Protein AF-A0A7V1RBY7-F1 (afdb_monomer_lite)

Secondary structure (DSSP, 8-state):
--HHHHHHTS-HHHHHHHHHHH-S-GGGS----SHHHHHHHHHHHHH-HHHHHHHHHT--HHHHHHHHHHHHTTSEEEHHHHHTT--HHHHHHHHHHHHHHHHTTS-EE--SSS-EEE--HHHHHHS---HHHH--HHHHHHHS-HHHHHHHHHHTT----STT--HHHHHHHHHHHHTSHHHHHHHHHTS-HHHHHHHHHHHHTTSEEEHHHHHHTS-HHHHHHHHSS----HHHHS---SHHHHHHHTTS-EEEE-TTTS-EEEE--HHHHHHHHTS-HHHHHS-S-SGGG-

pLDDT: mean 84.39, std 11.22, range [35.66, 95.38]

Sequence (294 aa):
MALSELLFSLPTERLREIVERRAHSVRGVPRIASKRDLVHFLSDLLNHFTSIERAWAATTLAEARVLTRVAAKGGRVRLADLEEGLEASTRCRLRSALDGLERLGLAVLTREPDPHVVLPKSVQQAVPLPPSLRITIPSLSSRLDATTIERIWESLGLRQEGTGRTRLERCREIAGVLTCPDRVAGVLESLPERAVQLLESIIRAGGARSLHEIALEMDGRQRTQVLSCGWSPGWVHGKPRNPLEELLVRGLIVLERSTAWGDQSAVVPGDVLAALRGGPAADDLVPLEPAWTL

Structure (mmCIF, N/CA/C/O backbone):
data_AF-A0A7V1RBY7-F1
#
_entry.id   AF-A0A7V1RBY7-F1
#
loop_
_atom_site.group_PDB
_atom_site.id
_atom_site.type_symbol
_atom_site.label_atom_id
_atom_site.label_alt_id
_atom_site.label_comp_id
_atom_site.label_asym_id
_atom_site.label_entity_id
_atom_site.label_seq_id
_atom_site.pdbx_PDB_ins_code
_atom_site.Cartn_x
_atom_site.Cartn_y
_atom_site.Cartn_z
_atom_site.occupancy
_atom_site.B_iso_or_equiv
_atom_site.auth_seq_id
_atom_site.auth_comp_id
_atom_site.auth_asym_id
_atom_site.auth_atom_id
_atom_site.pdbx_PDB_model_num
ATOM 1 N N . MET A 1 1 ? 20.450 -4.363 -3.704 1.00 65.06 1 MET A N 1
ATOM 2 C CA . MET A 1 1 ? 20.840 -4.296 -5.123 1.00 65.06 1 MET A CA 1
ATOM 3 C C . MET A 1 1 ? 20.723 -2.854 -5.549 1.00 65.06 1 MET A C 1
ATOM 5 O O . MET A 1 1 ? 19.662 -2.265 -5.350 1.00 65.06 1 MET A O 1
ATOM 9 N N . ALA A 1 2 ? 21.820 -2.266 -6.006 1.00 81.69 2 ALA A N 1
ATOM 10 C CA . ALA A 1 2 ? 21.819 -0.889 -6.480 1.00 81.69 2 ALA A CA 1
ATOM 11 C C . ALA A 1 2 ? 21.077 -0.792 -7.826 1.00 81.69 2 ALA A C 1
ATOM 13 O O . ALA A 1 2 ? 21.075 -1.743 -8.608 1.00 81.69 2 ALA A O 1
ATOM 14 N N . LEU A 1 3 ? 20.454 0.358 -8.112 1.00 84.44 3 LEU A N 1
ATOM 15 C CA . LEU A 1 3 ? 19.765 0.607 -9.390 1.00 84.44 3 LEU A CA 1
ATOM 16 C C . LEU A 1 3 ? 20.701 0.383 -10.588 1.00 84.44 3 LEU A C 1
ATOM 18 O O . LEU A 1 3 ? 20.303 -0.203 -11.589 1.00 84.44 3 LEU A O 1
ATOM 22 N N . SER A 1 4 ? 21.963 0.789 -10.454 1.00 85.00 4 SER A N 1
ATOM 23 C CA . SER A 1 4 ? 22.994 0.590 -11.468 1.00 85.00 4 SER A CA 1
ATOM 24 C C . SER A 1 4 ? 23.243 -0.890 -11.771 1.00 85.00 4 SER A C 1
ATOM 26 O O . SER A 1 4 ? 23.252 -1.261 -12.938 1.00 85.00 4 SER A O 1
ATOM 28 N N . GLU A 1 5 ? 23.389 -1.750 -10.757 1.00 85.75 5 GLU A N 1
ATOM 29 C CA . GLU A 1 5 ? 23.574 -3.206 -10.925 1.00 85.75 5 GLU A CA 1
ATOM 30 C C . GLU A 1 5 ? 22.397 -3.841 -11.673 1.00 85.75 5 GLU A C 1
ATOM 32 O O . GLU A 1 5 ? 22.577 -4.636 -12.595 1.00 85.75 5 GLU A O 1
ATOM 37 N N . LEU A 1 6 ? 21.185 -3.433 -11.301 1.00 86.25 6 LEU A N 1
ATOM 38 C CA . LEU A 1 6 ? 19.949 -3.884 -11.921 1.00 86.25 6 LEU A CA 1
ATOM 39 C C . LEU A 1 6 ? 19.878 -3.471 -13.397 1.00 86.25 6 LEU A C 1
ATOM 41 O O . LEU A 1 6 ? 19.596 -4.309 -14.248 1.00 86.25 6 LEU A O 1
ATOM 45 N N . LEU A 1 7 ? 20.217 -2.226 -13.729 1.00 88.56 7 LEU A N 1
ATOM 46 C CA . LEU A 1 7 ? 20.281 -1.773 -15.121 1.00 88.56 7 LEU A CA 1
ATOM 47 C C . LEU A 1 7 ? 21.417 -2.459 -15.897 1.00 88.56 7 LEU A C 1
ATOM 49 O O . LEU A 1 7 ? 21.246 -2.804 -17.063 1.00 88.56 7 LEU A O 1
ATOM 53 N N . PHE A 1 8 ? 22.563 -2.727 -15.265 1.00 89.94 8 PHE A N 1
ATOM 54 C CA . PHE A 1 8 ? 23.665 -3.456 -15.898 1.00 89.94 8 PHE A CA 1
ATOM 55 C C . PHE A 1 8 ? 23.301 -4.893 -16.284 1.00 89.94 8 PHE A C 1
ATOM 57 O O . PHE A 1 8 ? 23.901 -5.423 -17.225 1.00 89.94 8 PHE A O 1
ATOM 64 N N . SER A 1 9 ? 22.326 -5.504 -15.605 1.00 87.88 9 SER A N 1
ATOM 65 C CA . SER A 1 9 ? 21.816 -6.839 -15.939 1.00 87.88 9 SER A CA 1
ATOM 66 C C . SER A 1 9 ? 21.009 -6.874 -17.245 1.00 87.88 9 SER A C 1
ATOM 68 O O . SER A 1 9 ? 20.900 -7.926 -17.875 1.00 87.88 9 SER A O 1
ATOM 70 N N . LEU A 1 10 ? 20.499 -5.726 -17.705 1.00 88.88 10 LEU A N 1
ATOM 71 C CA . LEU A 1 10 ? 19.730 -5.640 -18.943 1.00 88.88 10 LEU A CA 1
ATOM 72 C C . LEU A 1 10 ? 20.640 -5.689 -20.184 1.00 88.88 10 LEU A C 1
ATOM 74 O O . LEU A 1 10 ? 21.773 -5.189 -20.148 1.00 88.88 10 LEU A O 1
ATOM 78 N N . PRO A 1 11 ? 20.165 -6.249 -21.312 1.00 90.81 11 PRO A N 1
ATOM 79 C CA . PRO A 1 11 ? 20.844 -6.130 -22.601 1.00 90.81 11 PRO A CA 1
ATOM 80 C C . PRO A 1 11 ? 21.064 -4.663 -23.001 1.00 90.81 11 PRO A C 1
ATOM 82 O O . PRO A 1 11 ? 20.262 -3.789 -22.672 1.00 90.81 11 PRO A O 1
ATOM 85 N N . THR A 1 12 ? 22.142 -4.373 -23.729 1.00 89.75 12 THR A N 1
ATOM 86 C CA . THR A 1 12 ? 22.484 -2.997 -24.139 1.00 89.75 12 THR A CA 1
ATOM 87 C C . THR A 1 12 ? 21.396 -2.382 -25.021 1.00 89.75 12 THR A C 1
ATOM 89 O O . THR A 1 12 ? 21.065 -1.208 -24.888 1.00 89.75 12 THR A O 1
ATOM 92 N N . GLU A 1 13 ? 20.812 -3.193 -25.891 1.00 89.69 13 GLU A N 1
ATOM 93 C CA . GLU A 1 13 ? 19.716 -2.876 -26.801 1.00 89.69 13 GLU A CA 1
ATOM 94 C C . GLU A 1 13 ? 18.489 -2.431 -26.007 1.00 89.69 13 GLU A C 1
ATOM 96 O O . GLU A 1 13 ? 17.904 -1.390 -26.290 1.00 89.69 13 GLU A O 1
ATOM 101 N N . ARG A 1 14 ? 18.189 -3.149 -24.922 1.00 89.50 14 ARG A N 1
ATOM 102 C CA . ARG A 1 14 ? 17.092 -2.819 -24.017 1.00 89.50 14 ARG A CA 1
ATOM 103 C C . ARG A 1 14 ? 17.306 -1.483 -23.316 1.00 89.50 14 ARG A C 1
ATOM 105 O O . ARG A 1 14 ? 16.383 -0.685 -23.212 1.00 89.50 14 ARG A O 1
ATOM 112 N N . LEU A 1 15 ? 18.529 -1.209 -22.864 1.00 90.56 15 LEU A N 1
ATOM 113 C CA . LEU A 1 15 ? 18.860 0.083 -22.262 1.00 90.56 15 LEU A CA 1
ATOM 114 C C . LEU A 1 15 ? 18.681 1.232 -23.266 1.00 90.56 15 LEU A C 1
ATOM 116 O O . LEU A 1 15 ? 18.165 2.283 -22.896 1.00 90.56 15 LEU A O 1
ATOM 120 N N . ARG A 1 16 ? 19.052 1.031 -24.536 1.00 89.06 16 ARG A N 1
ATOM 121 C CA . ARG A 1 16 ? 18.826 2.030 -25.594 1.00 89.06 16 ARG A CA 1
ATOM 122 C C . ARG A 1 16 ? 17.339 2.286 -25.832 1.00 89.06 16 ARG A C 1
ATOM 124 O O . ARG A 1 16 ? 16.949 3.448 -25.849 1.00 89.06 16 ARG A O 1
ATOM 131 N N . GLU A 1 17 ? 16.514 1.240 -25.910 1.00 89.50 17 GLU A N 1
ATOM 132 C CA . GLU A 1 17 ? 15.053 1.379 -26.039 1.00 89.50 17 GLU A CA 1
ATOM 133 C C . GLU A 1 17 ? 14.453 2.230 -24.909 1.00 89.50 17 GLU A C 1
ATOM 135 O O . GLU A 1 17 ? 13.635 3.119 -25.157 1.00 89.50 17 GLU A O 1
ATOM 140 N N . ILE A 1 18 ? 14.881 1.989 -23.662 1.00 90.56 18 ILE A N 1
ATOM 141 C CA . ILE A 1 18 ? 14.404 2.755 -22.503 1.00 90.56 18 ILE A CA 1
ATOM 142 C C . ILE A 1 18 ? 14.836 4.219 -22.623 1.00 90.56 18 ILE A C 1
ATOM 144 O O . ILE A 1 18 ? 14.022 5.115 -22.398 1.00 90.56 18 ILE A O 1
ATOM 148 N N . VAL A 1 19 ? 16.095 4.481 -22.999 1.00 88.81 19 VAL A N 1
ATOM 149 C CA . VAL A 1 19 ? 16.599 5.849 -23.206 1.00 88.81 19 VAL A CA 1
ATOM 150 C C . VAL A 1 19 ? 15.783 6.571 -24.271 1.00 88.81 19 VAL A C 1
ATOM 152 O O . VAL A 1 19 ? 15.339 7.687 -24.025 1.00 88.81 19 VAL A O 1
ATOM 155 N N . GLU A 1 20 ? 15.550 5.945 -25.422 1.00 85.44 20 GLU A N 1
ATOM 156 C CA . GLU A 1 20 ? 14.791 6.538 -26.527 1.00 85.44 20 GLU A CA 1
ATOM 157 C C . GLU A 1 20 ? 13.359 6.889 -26.119 1.00 85.44 20 GLU A C 1
ATOM 159 O O . GLU A 1 20 ? 12.876 7.973 -26.441 1.00 85.44 20 GLU A O 1
ATOM 164 N N . ARG A 1 21 ? 12.695 6.018 -25.350 1.00 84.88 21 ARG A N 1
ATOM 165 C CA . ARG A 1 21 ? 11.338 6.276 -24.846 1.00 84.88 21 ARG A CA 1
ATOM 166 C C . ARG A 1 21 ? 11.285 7.331 -23.745 1.00 84.88 21 ARG A C 1
ATOM 168 O O . ARG A 1 21 ? 10.280 8.027 -23.616 1.00 84.88 21 ARG A O 1
ATOM 175 N N . ARG A 1 22 ? 12.332 7.436 -22.924 1.00 83.31 22 ARG A N 1
ATOM 176 C CA . ARG A 1 22 ? 12.405 8.384 -21.799 1.00 83.31 22 ARG A CA 1
ATOM 177 C C . ARG A 1 22 ? 12.926 9.757 -22.205 1.00 83.31 22 ARG A C 1
ATOM 179 O O . ARG A 1 22 ? 12.630 10.747 -21.533 1.00 83.31 22 ARG A O 1
ATOM 186 N N . ALA A 1 23 ? 13.704 9.835 -23.277 1.00 78.56 23 ALA A N 1
ATOM 187 C CA . ALA A 1 23 ? 14.271 11.077 -23.758 1.00 78.56 23 ALA A CA 1
ATOM 188 C C . ALA A 1 23 ? 13.172 11.991 -24.301 1.00 78.56 23 ALA A C 1
ATOM 190 O O . ALA A 1 23 ? 12.470 11.680 -25.256 1.00 78.56 23 ALA A O 1
ATOM 191 N N . HIS A 1 24 ? 13.048 13.176 -23.707 1.00 66.25 24 HIS A N 1
ATOM 192 C CA . HIS A 1 24 ? 12.045 14.155 -24.124 1.00 66.25 24 HIS A CA 1
ATOM 193 C C . HIS A 1 24 ? 12.308 14.735 -25.525 1.00 66.25 24 HIS A C 1
ATOM 195 O O . HIS A 1 24 ? 11.403 15.275 -26.154 1.00 66.25 24 HIS A O 1
ATOM 201 N N . SER A 1 25 ? 13.552 14.653 -26.009 1.00 66.00 25 SER A N 1
ATOM 202 C CA . SER A 1 25 ? 13.927 15.045 -27.366 1.00 66.00 25 SER A CA 1
ATOM 203 C C . SER A 1 25 ? 15.175 14.292 -27.826 1.00 66.00 25 SER A C 1
ATOM 205 O O . SER A 1 25 ? 16.070 14.024 -27.024 1.00 66.00 25 SER A O 1
ATOM 207 N N . VAL A 1 26 ? 15.280 14.034 -29.134 1.00 60.16 26 VAL A N 1
ATOM 208 C CA . VAL A 1 26 ? 16.463 13.411 -29.765 1.00 60.16 26 VAL A CA 1
ATOM 209 C C . VAL A 1 26 ? 17.739 14.233 -29.518 1.00 60.16 26 VAL A C 1
ATOM 211 O O . VAL A 1 26 ? 18.825 13.677 -29.412 1.00 60.16 26 VAL A O 1
ATOM 214 N N . ARG A 1 27 ? 17.616 15.560 -29.355 1.00 58.78 27 ARG A N 1
ATOM 215 C CA . ARG A 1 27 ? 18.741 16.460 -29.033 1.00 58.78 27 ARG A CA 1
ATOM 216 C C . ARG A 1 27 ? 19.192 16.388 -27.568 1.00 58.78 27 ARG A C 1
ATOM 218 O O . ARG A 1 27 ? 20.265 16.888 -27.254 1.00 58.78 27 ARG A O 1
ATOM 225 N N . GLY A 1 28 ? 18.378 15.808 -26.686 1.00 63.34 28 GLY A N 1
ATOM 226 C CA . GLY A 1 28 ? 18.668 15.658 -25.258 1.00 63.34 28 GLY A CA 1
ATOM 227 C C . GLY A 1 28 ? 19.378 14.354 -24.894 1.00 63.34 28 GLY A C 1
ATOM 228 O O . GLY A 1 28 ? 19.733 14.178 -23.732 1.00 63.34 28 GLY A O 1
ATOM 229 N N . VAL A 1 29 ? 19.581 13.443 -25.853 1.00 69.94 29 VAL A N 1
ATOM 230 C CA . VAL A 1 29 ? 20.345 12.210 -25.629 1.00 69.94 29 VAL A CA 1
ATOM 231 C C . VAL A 1 29 ? 21.822 12.506 -25.909 1.00 69.94 29 VAL A C 1
ATOM 233 O O . VAL A 1 29 ? 22.165 12.812 -27.055 1.00 69.94 29 VAL A O 1
ATOM 236 N N . PRO A 1 30 ? 22.715 12.457 -24.902 1.00 73.06 30 PRO A N 1
ATOM 237 C CA . PRO A 1 30 ? 24.143 12.643 -25.135 1.00 73.06 30 PRO A CA 1
ATOM 238 C C . PRO A 1 30 ? 24.683 11.552 -26.072 1.00 73.06 30 PRO A C 1
ATOM 240 O O . PRO A 1 30 ? 24.061 10.511 -26.273 1.00 73.06 30 PRO A O 1
ATOM 243 N N . ARG A 1 31 ? 25.867 11.749 -26.663 1.00 78.31 31 ARG A N 1
ATOM 244 C CA . ARG A 1 31 ? 26.552 10.646 -27.357 1.00 78.31 31 ARG A CA 1
ATOM 245 C C . ARG A 1 31 ? 27.017 9.631 -26.317 1.00 78.31 31 ARG A C 1
ATOM 247 O O . ARG A 1 31 ? 28.016 9.853 -25.642 1.00 78.31 31 ARG A O 1
ATOM 254 N N . ILE A 1 32 ? 26.280 8.535 -26.188 1.00 79.81 32 ILE A N 1
ATOM 255 C CA . ILE A 1 32 ? 26.561 7.491 -25.205 1.00 79.81 32 ILE A CA 1
ATOM 256 C C . ILE A 1 32 ? 27.456 6.424 -25.849 1.00 79.81 32 ILE A C 1
ATOM 258 O O . ILE A 1 32 ? 27.014 5.676 -26.721 1.00 79.81 32 ILE A O 1
ATOM 262 N N . ALA A 1 33 ? 28.729 6.379 -25.444 1.00 80.56 33 ALA A N 1
ATOM 263 C CA . ALA A 1 33 ? 29.747 5.516 -26.052 1.00 80.56 33 ALA A CA 1
ATOM 264 C C . ALA A 1 33 ? 29.812 4.113 -25.426 1.00 80.56 33 ALA A C 1
ATOM 266 O O . ALA A 1 33 ? 30.238 3.164 -26.083 1.00 80.56 33 ALA A O 1
ATOM 267 N N . SER A 1 34 ? 29.384 3.966 -24.169 1.00 89.50 34 SER A N 1
ATOM 268 C CA . SER A 1 34 ? 29.495 2.709 -23.430 1.00 89.50 34 SER A CA 1
ATOM 269 C C . SER A 1 34 ? 28.199 2.313 -22.720 1.00 89.50 34 SER A C 1
ATOM 271 O O . SER A 1 34 ? 27.341 3.140 -22.410 1.00 89.50 34 SER A O 1
ATOM 273 N N . LYS A 1 35 ? 28.070 1.019 -22.393 1.00 90.81 35 LYS A N 1
ATOM 274 C CA . LYS A 1 35 ? 26.969 0.511 -21.558 1.00 90.81 35 LYS A CA 1
ATOM 275 C C . LYS A 1 35 ? 26.943 1.181 -20.179 1.00 90.81 35 LYS A C 1
ATOM 277 O O . LYS A 1 35 ? 25.873 1.407 -19.629 1.00 90.81 35 LYS A O 1
ATOM 282 N N . ARG A 1 36 ? 28.112 1.527 -19.628 1.00 89.81 36 ARG A N 1
ATOM 283 C CA . ARG A 1 36 ? 28.219 2.222 -18.339 1.00 89.81 36 ARG A CA 1
ATOM 284 C C . ARG A 1 36 ? 27.595 3.612 -18.400 1.00 89.81 36 ARG A C 1
ATOM 286 O O . ARG A 1 36 ? 26.839 3.968 -17.502 1.00 89.81 36 ARG A O 1
ATOM 293 N N . ASP A 1 37 ? 27.852 4.339 -19.479 1.00 88.25 37 ASP A N 1
ATOM 294 C CA . ASP A 1 37 ? 27.282 5.667 -19.697 1.00 88.25 37 ASP A CA 1
ATOM 295 C C . ASP A 1 37 ? 25.758 5.588 -19.909 1.00 88.25 37 ASP A C 1
ATOM 297 O O . ASP A 1 37 ? 25.027 6.418 -19.372 1.00 88.25 37 ASP A O 1
ATOM 301 N N . LEU A 1 38 ? 25.260 4.545 -20.604 1.00 87.81 38 LEU A N 1
ATOM 302 C CA . LEU A 1 38 ? 23.815 4.271 -20.728 1.00 87.81 38 LEU A CA 1
ATOM 303 C C . LEU A 1 38 ? 23.170 4.079 -19.353 1.00 87.81 38 LEU A C 1
ATOM 305 O O . LEU A 1 38 ? 22.131 4.669 -19.065 1.00 87.81 38 LEU A O 1
ATOM 309 N N . VAL A 1 39 ? 23.788 3.258 -18.502 1.00 90.44 39 VAL A N 1
ATOM 310 C CA . VAL A 1 39 ? 23.282 2.971 -17.155 1.00 90.44 39 VAL A CA 1
ATOM 311 C C . VAL A 1 39 ? 23.283 4.223 -16.279 1.00 90.44 39 VAL A C 1
ATOM 313 O O . VAL A 1 39 ? 22.308 4.447 -15.563 1.00 90.44 39 VAL A O 1
ATOM 316 N N . HIS A 1 40 ? 24.333 5.046 -16.336 1.00 88.81 40 HIS A N 1
ATOM 317 C CA . HIS A 1 40 ? 24.394 6.296 -15.575 1.00 88.81 40 HIS A CA 1
ATOM 318 C C . HIS A 1 40 ? 23.285 7.257 -16.009 1.00 88.81 40 HIS A C 1
ATOM 320 O O . HIS A 1 40 ? 22.499 7.707 -15.180 1.00 88.81 40 HIS A O 1
ATOM 326 N N . PHE A 1 41 ? 23.166 7.500 -17.316 1.00 88.25 41 PHE A N 1
ATOM 327 C CA . PHE A 1 41 ? 22.151 8.394 -17.865 1.00 88.25 41 PHE A CA 1
ATOM 328 C C . PHE A 1 41 ? 20.726 7.931 -17.529 1.00 88.25 41 PHE A C 1
ATOM 330 O O . PHE A 1 41 ? 19.881 8.731 -17.128 1.00 88.25 41 PHE A O 1
ATOM 337 N N . LEU A 1 42 ? 20.456 6.626 -17.633 1.00 88.56 42 LEU A N 1
ATOM 338 C CA . LEU A 1 42 ? 19.174 6.055 -17.221 1.00 88.56 42 LEU A CA 1
ATOM 339 C C . LEU A 1 42 ? 18.931 6.174 -15.721 1.00 88.56 42 LEU A C 1
ATOM 341 O O . LEU A 1 42 ? 17.809 6.461 -15.320 1.00 88.56 42 LEU A O 1
ATOM 345 N N . SER A 1 43 ? 19.955 5.971 -14.892 1.00 88.81 43 SER A N 1
ATOM 346 C CA . SER A 1 43 ? 19.824 6.129 -13.440 1.00 88.81 43 SER A CA 1
ATOM 347 C C . SER A 1 43 ? 19.386 7.551 -13.090 1.00 88.81 43 SER A C 1
ATOM 349 O O . SER A 1 43 ? 18.468 7.721 -12.290 1.00 88.81 43 SER A O 1
ATOM 351 N N . ASP A 1 44 ? 19.965 8.561 -13.743 1.00 87.62 44 ASP A N 1
ATOM 352 C CA . ASP A 1 44 ? 19.576 9.962 -13.565 1.00 87.62 44 ASP A CA 1
ATOM 353 C C . ASP A 1 44 ? 18.128 10.200 -14.022 1.00 87.62 44 ASP A C 1
ATOM 355 O O . ASP A 1 44 ? 17.305 10.715 -13.262 1.00 87.62 44 ASP A O 1
ATOM 359 N N . LEU A 1 45 ? 17.762 9.736 -15.223 1.00 85.62 45 LEU A N 1
ATOM 360 C CA . LEU A 1 45 ? 16.397 9.860 -15.749 1.00 85.62 45 LEU A CA 1
ATOM 361 C C . LEU A 1 45 ? 15.343 9.178 -14.875 1.00 85.62 45 LEU A C 1
ATOM 363 O O . LEU A 1 45 ? 14.230 9.690 -14.756 1.00 85.62 45 LEU A O 1
ATOM 367 N N . LEU A 1 46 ? 15.661 8.029 -14.285 1.00 85.94 46 LEU A N 1
ATOM 368 C CA . LEU A 1 46 ? 14.755 7.301 -13.402 1.00 85.94 46 LEU A CA 1
ATOM 369 C C . LEU A 1 46 ? 14.671 7.926 -12.008 1.00 85.94 46 LEU A C 1
ATOM 371 O O . LEU A 1 46 ? 13.729 7.626 -11.283 1.00 85.94 46 LEU A O 1
ATOM 375 N N . ASN A 1 47 ? 15.595 8.810 -11.631 1.00 86.62 47 ASN A N 1
ATOM 376 C CA . ASN A 1 47 ? 15.523 9.576 -10.386 1.00 86.62 47 ASN A CA 1
ATOM 377 C C . ASN A 1 47 ? 14.737 10.892 -10.532 1.00 86.62 47 ASN A C 1
ATOM 379 O O . ASN A 1 47 ? 14.320 11.468 -9.527 1.00 86.62 47 ASN A O 1
ATOM 383 N N . HIS A 1 48 ? 14.485 11.365 -11.757 1.00 87.75 48 HIS A N 1
ATOM 384 C CA . HIS A 1 48 ? 13.716 12.587 -11.997 1.00 87.75 48 HIS A CA 1
ATOM 385 C C . HIS A 1 48 ? 12.199 12.340 -12.001 1.00 87.75 48 HIS A C 1
ATOM 387 O O . HIS A 1 48 ? 11.670 11.631 -12.857 1.00 87.75 48 HIS A O 1
ATOM 393 N N . PHE A 1 49 ? 11.480 13.013 -11.096 1.00 84.56 49 PHE A N 1
ATOM 394 C CA . PHE A 1 49 ? 10.021 12.896 -10.961 1.00 84.56 49 PHE A CA 1
ATOM 395 C C . PHE A 1 49 ? 9.266 13.158 -12.274 1.00 84.56 49 PHE A C 1
ATOM 397 O O . PHE A 1 49 ? 8.416 12.363 -12.652 1.00 84.56 49 PHE A O 1
ATOM 404 N N . THR A 1 50 ? 9.626 14.202 -13.026 1.00 86.94 50 THR A N 1
ATOM 405 C CA . THR A 1 50 ? 8.967 14.552 -14.302 1.00 86.94 50 THR A CA 1
ATOM 406 C C . THR A 1 50 ? 9.139 13.483 -15.383 1.00 86.94 50 THR A C 1
ATOM 408 O O . THR A 1 50 ? 8.259 13.284 -16.219 1.00 86.94 50 THR A O 1
ATOM 411 N N . SER A 1 51 ? 10.266 12.768 -15.375 1.00 89.19 51 SER A N 1
ATOM 412 C CA . SER A 1 51 ? 10.489 11.616 -16.251 1.00 89.19 51 SER A CA 1
ATOM 413 C C . SER A 1 51 ? 9.588 10.452 -15.841 1.00 89.19 51 SER A C 1
ATOM 415 O O . SER A 1 51 ? 8.967 9.828 -16.704 1.00 89.19 51 SER A O 1
ATOM 417 N N . ILE A 1 52 ? 9.480 10.171 -14.536 1.00 90.19 52 ILE A N 1
ATOM 418 C CA . ILE A 1 52 ? 8.597 9.128 -13.997 1.00 90.19 52 ILE A CA 1
ATOM 419 C C . ILE A 1 52 ? 7.132 9.430 -14.307 1.00 90.19 52 ILE A C 1
ATOM 421 O O . ILE A 1 52 ? 6.448 8.555 -14.822 1.00 90.19 52 ILE A O 1
ATOM 425 N N . GLU A 1 53 ? 6.677 10.656 -14.069 1.00 88.25 53 GLU A N 1
ATOM 426 C CA . GLU A 1 53 ? 5.304 11.098 -14.320 1.00 88.25 53 GLU A CA 1
ATOM 427 C C . GLU A 1 53 ? 4.907 10.928 -15.793 1.00 88.25 53 GLU A C 1
ATOM 429 O O . GLU A 1 53 ? 3.841 10.400 -16.099 1.00 88.25 53 GLU A O 1
ATOM 434 N N . ARG A 1 54 ? 5.793 11.290 -16.728 1.00 88.38 54 ARG A N 1
ATOM 435 C CA . ARG A 1 54 ? 5.545 11.095 -18.166 1.00 88.38 54 ARG A CA 1
ATOM 436 C C . ARG A 1 54 ? 5.469 9.628 -18.555 1.00 88.38 54 ARG A C 1
ATOM 438 O O . ARG A 1 54 ? 4.595 9.247 -19.326 1.00 88.38 54 ARG A O 1
ATOM 445 N N . ALA A 1 55 ? 6.380 8.806 -18.038 1.00 90.50 55 ALA A N 1
ATOM 446 C CA . ALA A 1 55 ? 6.332 7.375 -18.299 1.00 90.50 55 ALA A CA 1
ATOM 447 C C . ALA A 1 55 ? 5.084 6.739 -17.688 1.00 90.50 55 ALA A C 1
ATOM 449 O O . ALA A 1 55 ? 4.481 5.889 -18.327 1.00 90.50 55 ALA A O 1
ATOM 450 N N . TRP A 1 56 ? 4.667 7.190 -16.502 1.00 89.50 56 TRP A N 1
ATOM 451 C CA . TRP A 1 56 ? 3.414 6.786 -15.875 1.00 89.50 56 TRP A CA 1
ATOM 452 C C . TRP A 1 56 ? 2.209 7.155 -16.747 1.00 89.50 56 TRP A C 1
ATOM 454 O O . TRP A 1 56 ? 1.366 6.305 -17.009 1.00 89.50 56 TRP A O 1
ATOM 464 N N . ALA A 1 57 ? 2.155 8.379 -17.277 1.00 88.19 57 ALA A N 1
ATOM 465 C CA . ALA A 1 57 ? 1.095 8.810 -18.190 1.00 88.19 57 ALA A CA 1
ATOM 466 C C . ALA A 1 57 ? 1.045 8.000 -19.502 1.00 88.19 57 ALA A C 1
ATOM 468 O O . ALA A 1 57 ? -0.001 7.936 -20.141 1.00 88.19 57 ALA A O 1
ATOM 469 N N . ALA A 1 58 ? 2.159 7.376 -19.897 1.00 89.69 58 ALA A N 1
ATOM 470 C CA . ALA A 1 58 ? 2.239 6.487 -21.053 1.00 89.69 58 ALA A CA 1
ATOM 471 C C . ALA A 1 58 ? 1.899 5.017 -20.736 1.00 89.69 58 ALA A C 1
ATOM 473 O O . ALA A 1 58 ? 1.889 4.202 -21.659 1.00 89.69 58 ALA A O 1
ATOM 474 N N . THR A 1 59 ? 1.647 4.664 -19.467 1.00 91.69 59 THR A N 1
ATOM 475 C CA . THR A 1 59 ? 1.276 3.292 -19.093 1.00 91.69 59 THR A CA 1
ATOM 476 C C . THR A 1 59 ? -0.162 2.962 -19.476 1.00 91.69 59 THR A C 1
ATOM 478 O O . THR A 1 59 ? -1.073 3.784 -19.367 1.00 91.69 59 THR A O 1
ATOM 481 N N . THR A 1 60 ? -0.387 1.719 -19.890 1.00 91.25 60 THR A N 1
ATOM 482 C CA . THR A 1 60 ? -1.739 1.159 -20.005 1.00 91.25 60 THR A CA 1
ATOM 483 C C . THR A 1 60 ? -2.325 0.879 -18.618 1.00 91.25 60 THR A C 1
ATOM 485 O O . THR A 1 60 ? -1.607 0.760 -17.626 1.00 91.25 60 THR A O 1
ATOM 488 N N . LEU A 1 61 ? -3.645 0.688 -18.528 1.00 87.69 61 LEU A N 1
ATOM 489 C CA . LEU A 1 61 ? -4.290 0.324 -17.261 1.00 87.69 61 LEU A CA 1
ATOM 490 C C . LEU A 1 61 ? -3.737 -0.991 -16.675 1.00 87.69 61 LEU A C 1
ATOM 492 O O . LEU A 1 61 ? -3.582 -1.108 -15.459 1.00 87.69 61 LEU A O 1
ATOM 496 N N . ALA A 1 62 ? -3.429 -1.976 -17.526 1.00 88.25 62 ALA A N 1
ATOM 497 C CA . ALA A 1 62 ? -2.852 -3.246 -17.091 1.00 88.25 62 ALA A CA 1
ATOM 498 C C . ALA A 1 62 ? -1.445 -3.052 -16.504 1.00 88.25 62 ALA A C 1
ATOM 500 O O . ALA A 1 62 ? -1.155 -3.559 -15.421 1.00 88.25 62 ALA A O 1
ATOM 501 N N . GLU A 1 63 ? -0.603 -2.264 -17.175 1.00 92.62 63 GLU A N 1
ATOM 502 C CA . GLU A 1 63 ? 0.732 -1.889 -16.700 1.00 92.62 63 GLU A CA 1
ATOM 503 C C . GLU A 1 63 ? 0.667 -1.127 -15.374 1.00 92.62 63 GLU A C 1
ATOM 505 O O . GLU A 1 63 ? 1.346 -1.505 -14.421 1.00 92.62 63 GLU A O 1
ATOM 510 N N . ALA A 1 64 ? -0.198 -0.115 -15.270 1.00 89.69 64 ALA A N 1
ATOM 511 C CA . ALA A 1 64 ? -0.381 0.655 -14.044 1.00 89.69 64 ALA A CA 1
ATOM 512 C C . ALA A 1 64 ? -0.769 -0.246 -12.859 1.00 89.69 64 ALA A C 1
ATOM 514 O O . ALA A 1 64 ? -0.192 -0.128 -11.783 1.00 89.69 64 ALA A O 1
ATOM 515 N N . ARG A 1 65 ? -1.681 -1.210 -13.053 1.00 87.19 65 ARG A N 1
ATOM 516 C CA . ARG A 1 65 ? -2.078 -2.159 -11.996 1.00 87.19 65 ARG A CA 1
ATOM 517 C C . ARG A 1 65 ? -0.948 -3.075 -11.560 1.00 87.19 65 ARG A C 1
ATOM 519 O O . ARG A 1 65 ? -0.757 -3.267 -10.361 1.00 87.19 65 ARG A O 1
ATOM 526 N N . VAL A 1 66 ? -0.200 -3.634 -12.511 1.00 91.44 66 VAL A N 1
ATOM 527 C CA . VAL A 1 66 ? 0.967 -4.469 -12.199 1.00 91.44 66 VAL A CA 1
ATOM 528 C C . VAL A 1 66 ? 1.990 -3.649 -11.417 1.00 91.44 66 VAL A C 1
ATOM 530 O O . VAL A 1 66 ? 2.471 -4.096 -10.379 1.00 91.44 66 VAL A O 1
ATOM 533 N N . LEU A 1 67 ? 2.258 -2.418 -11.851 1.00 92.12 67 LEU A N 1
ATOM 534 C CA . LEU A 1 67 ? 3.182 -1.507 -11.188 1.00 92.12 67 LEU A CA 1
ATOM 535 C C . LEU A 1 67 ? 2.731 -1.165 -9.757 1.00 92.12 67 LEU A C 1
ATOM 537 O O . LEU A 1 67 ? 3.527 -1.280 -8.825 1.00 92.12 67 LEU A O 1
ATOM 541 N N . THR A 1 68 ? 1.451 -0.837 -9.557 1.00 89.44 68 THR A N 1
ATOM 542 C CA . THR A 1 68 ? 0.850 -0.609 -8.233 1.00 89.44 68 THR A CA 1
ATOM 543 C C . THR A 1 68 ? 0.934 -1.853 -7.349 1.00 89.44 68 THR A C 1
ATOM 545 O O . TH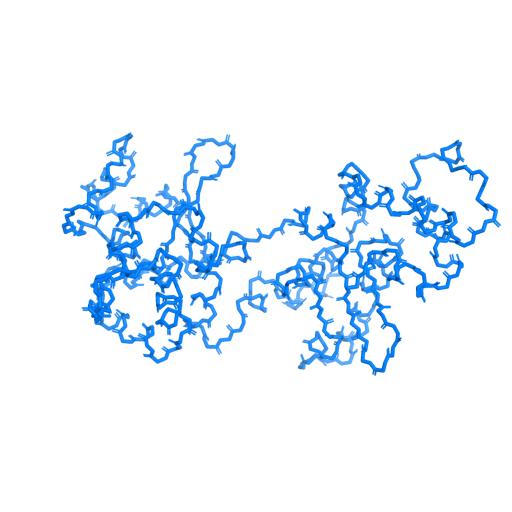R A 1 68 ? 1.313 -1.739 -6.184 1.00 89.44 68 THR A O 1
ATOM 548 N N . ARG A 1 69 ? 0.661 -3.051 -7.878 1.00 87.75 69 ARG A N 1
ATOM 549 C CA . ARG A 1 69 ? 0.740 -4.309 -7.115 1.00 87.75 69 ARG A CA 1
ATOM 550 C C . ARG A 1 69 ? 2.170 -4.629 -6.683 1.00 87.75 69 ARG A C 1
ATOM 552 O O . ARG A 1 69 ? 2.399 -4.976 -5.527 1.00 87.75 69 ARG A O 1
ATOM 559 N N . VAL A 1 70 ? 3.147 -4.472 -7.576 1.00 91.44 70 VAL A N 1
ATOM 560 C CA . VAL A 1 70 ? 4.566 -4.680 -7.244 1.00 91.44 70 VAL A CA 1
ATOM 561 C C . VAL A 1 70 ? 5.032 -3.642 -6.219 1.00 91.44 70 VAL A C 1
ATOM 563 O O . VAL A 1 70 ? 5.715 -3.998 -5.259 1.00 91.44 70 VAL A O 1
ATOM 566 N N . ALA A 1 71 ? 4.626 -2.376 -6.364 1.00 90.31 71 ALA A N 1
ATOM 567 C CA . ALA A 1 71 ? 4.934 -1.326 -5.394 1.00 90.31 71 ALA A CA 1
ATOM 568 C C . ALA A 1 71 ? 4.330 -1.628 -4.012 1.00 90.31 71 ALA A C 1
ATOM 570 O O . ALA A 1 71 ? 5.029 -1.494 -3.006 1.00 90.31 71 ALA A O 1
ATOM 571 N N . ALA A 1 72 ? 3.083 -2.106 -3.968 1.00 85.00 72 ALA A N 1
ATOM 572 C CA . ALA A 1 72 ? 2.393 -2.504 -2.743 1.00 85.00 72 ALA A CA 1
ATOM 573 C C . ALA A 1 72 ? 3.072 -3.677 -2.022 1.00 85.00 72 ALA A C 1
ATOM 575 O O . ALA A 1 72 ? 3.125 -3.699 -0.797 1.00 85.00 72 ALA A O 1
ATOM 576 N N . LYS A 1 73 ? 3.652 -4.622 -2.770 1.00 85.62 73 LYS A N 1
ATOM 577 C CA . LYS A 1 73 ? 4.457 -5.728 -2.224 1.00 85.62 73 LYS A CA 1
ATOM 578 C C . LYS A 1 73 ? 5.906 -5.320 -1.892 1.00 85.62 73 LYS A C 1
ATOM 580 O O . LYS A 1 73 ? 6.767 -6.173 -1.705 1.00 85.62 73 LYS A O 1
ATOM 585 N N . GLY A 1 74 ? 6.199 -4.020 -1.810 1.00 85.12 74 GLY A N 1
ATOM 586 C CA . GLY A 1 74 ? 7.502 -3.501 -1.383 1.00 85.12 74 GLY A CA 1
ATOM 587 C C . GLY A 1 74 ? 8.489 -3.220 -2.517 1.00 85.12 74 GLY A C 1
ATOM 588 O O . GLY A 1 74 ? 9.653 -2.934 -2.244 1.00 85.12 74 GLY A O 1
ATOM 589 N N . GLY A 1 75 ? 8.047 -3.250 -3.777 1.00 88.50 75 GLY A N 1
ATOM 590 C CA . GLY A 1 75 ? 8.858 -2.871 -4.939 1.00 88.50 75 GLY A CA 1
ATOM 591 C C . GLY A 1 75 ? 9.807 -3.963 -5.437 1.00 88.50 75 GLY A C 1
ATOM 592 O O . GLY A 1 75 ? 10.536 -3.732 -6.397 1.00 88.50 75 GLY A O 1
ATOM 593 N N . ARG A 1 76 ? 9.804 -5.151 -4.826 1.00 91.88 76 ARG A N 1
ATOM 594 C CA . ARG A 1 76 ? 10.528 -6.333 -5.302 1.00 91.88 76 ARG A CA 1
ATOM 595 C C . ARG A 1 76 ? 9.699 -7.581 -5.035 1.00 91.88 76 ARG A C 1
ATOM 597 O O . ARG A 1 76 ? 9.442 -7.895 -3.881 1.00 91.88 76 ARG A O 1
ATOM 604 N N . VAL A 1 77 ? 9.321 -8.296 -6.090 1.00 92.31 77 VAL A N 1
ATOM 605 C CA . VAL A 1 77 ? 8.447 -9.478 -6.000 1.00 92.31 77 VAL A CA 1
ATOM 606 C C . VAL A 1 77 ? 8.958 -10.563 -6.935 1.00 92.31 77 VAL A C 1
ATOM 608 O O . VAL A 1 77 ? 9.396 -10.244 -8.041 1.00 92.31 77 VAL A O 1
ATOM 611 N N . ARG A 1 78 ? 8.908 -11.834 -6.520 1.00 92.50 78 ARG A N 1
ATOM 612 C CA . ARG A 1 78 ? 9.202 -12.949 -7.430 1.00 92.50 78 ARG A CA 1
ATOM 613 C C . ARG A 1 78 ? 8.129 -13.023 -8.503 1.00 92.50 78 ARG A C 1
ATOM 615 O O . ARG A 1 78 ? 6.946 -12.859 -8.217 1.00 92.50 78 ARG A O 1
ATOM 622 N N . LEU A 1 79 ? 8.528 -13.304 -9.737 1.00 92.50 79 LEU A N 1
ATOM 623 C CA . LEU A 1 79 ? 7.578 -13.473 -10.831 1.00 92.50 79 LEU A CA 1
ATOM 624 C C . LEU A 1 79 ? 6.611 -14.629 -10.537 1.00 92.50 79 LEU A C 1
ATOM 626 O O . LEU A 1 79 ? 5.422 -14.491 -10.794 1.00 92.50 79 LEU A O 1
ATOM 630 N N . ALA A 1 80 ? 7.098 -15.711 -9.921 1.00 91.31 80 ALA A N 1
ATOM 631 C CA . ALA A 1 80 ? 6.267 -16.838 -9.504 1.00 91.31 80 ALA A CA 1
ATOM 632 C C . ALA A 1 80 ? 5.130 -16.416 -8.554 1.00 91.31 80 ALA A C 1
ATOM 634 O O . ALA A 1 80 ? 3.993 -16.814 -8.771 1.00 91.31 80 ALA A O 1
ATOM 635 N N . ASP A 1 81 ? 5.404 -15.537 -7.581 1.00 89.75 81 ASP A N 1
ATOM 636 C CA . ASP A 1 81 ? 4.394 -15.032 -6.631 1.00 89.75 81 ASP A CA 1
ATOM 637 C C . ASP A 1 81 ? 3.364 -14.099 -7.302 1.00 89.75 81 ASP A C 1
ATOM 639 O O . ASP A 1 81 ? 2.285 -13.850 -6.765 1.00 89.75 81 ASP A O 1
ATOM 643 N N . LEU A 1 82 ? 3.708 -13.509 -8.452 1.00 88.31 82 LEU A N 1
ATOM 644 C CA . LEU A 1 82 ? 2.760 -12.738 -9.262 1.00 88.31 82 LEU A CA 1
ATOM 645 C C . LEU A 1 82 ? 1.934 -13.637 -10.185 1.00 88.31 82 LEU A C 1
ATOM 647 O O . LEU A 1 82 ? 0.824 -13.259 -10.535 1.00 88.31 82 LEU A O 1
ATOM 651 N N . GLU A 1 83 ? 2.481 -14.781 -10.597 1.00 90.44 83 GLU A N 1
ATOM 652 C CA . GLU A 1 83 ? 1.850 -15.750 -11.499 1.00 90.44 83 GLU A CA 1
ATOM 653 C C . GLU A 1 83 ? 1.010 -16.808 -10.769 1.00 90.44 83 GLU A C 1
ATOM 655 O O . GLU A 1 83 ? 0.234 -17.523 -11.410 1.00 90.44 83 GLU A O 1
ATOM 660 N N . GLU A 1 84 ? 1.159 -16.913 -9.450 1.00 88.50 84 GLU A N 1
ATOM 661 C CA . GLU A 1 84 ? 0.451 -17.873 -8.611 1.00 88.50 84 GLU A CA 1
ATOM 662 C C . GLU A 1 84 ? -1.072 -17.733 -8.756 1.00 88.50 84 GLU A C 1
ATOM 664 O O . GLU A 1 84 ? -1.632 -16.640 -8.684 1.00 88.50 84 GLU A O 1
ATOM 669 N N . GLY A 1 85 ? -1.748 -18.858 -9.007 1.00 81.94 85 GLY A N 1
ATOM 670 C CA . GLY A 1 85 ? -3.202 -18.903 -9.188 1.00 81.94 85 GLY A CA 1
ATOM 671 C C . GLY A 1 85 ? -3.723 -18.333 -10.514 1.00 81.94 85 GLY A C 1
ATOM 672 O O . GLY A 1 85 ? -4.923 -18.409 -10.757 1.00 81.94 85 GLY A O 1
ATOM 673 N N . LEU A 1 86 ? -2.860 -17.803 -11.394 1.00 86.50 86 LEU A N 1
ATOM 674 C CA . LEU A 1 86 ? -3.280 -17.223 -12.672 1.00 86.50 86 LEU A CA 1
ATOM 675 C C . LEU A 1 86 ? -3.393 -18.274 -13.791 1.00 86.50 86 LEU A C 1
ATOM 677 O O . LEU A 1 86 ? -2.520 -19.133 -13.991 1.00 86.50 86 LEU A O 1
ATOM 681 N N . GLU A 1 87 ? -4.435 -18.150 -14.613 1.00 89.06 87 GLU A N 1
ATOM 682 C CA . GLU A 1 87 ? -4.582 -18.929 -15.845 1.00 89.06 87 GLU A CA 1
ATOM 683 C C . GLU A 1 87 ? -3.499 -18.578 -16.885 1.00 89.06 87 GLU A C 1
ATOM 685 O O . GLU A 1 87 ? -2.830 -17.545 -16.807 1.00 89.06 87 GLU A O 1
ATOM 690 N N . ALA A 1 88 ? -3.293 -19.441 -17.885 1.00 88.25 88 ALA A N 1
ATOM 691 C CA . ALA A 1 88 ? -2.224 -19.263 -18.875 1.00 88.25 88 ALA A CA 1
ATOM 692 C C . ALA A 1 88 ? -2.372 -17.972 -19.708 1.00 88.25 88 ALA A C 1
ATOM 694 O O . ALA A 1 88 ? -1.388 -17.272 -19.947 1.00 88.25 88 ALA A O 1
ATOM 695 N N . SER A 1 89 ? -3.598 -17.632 -20.113 1.00 87.25 89 SER A N 1
ATOM 696 C CA . SER A 1 89 ? -3.926 -16.399 -20.847 1.00 87.25 89 SER A CA 1
ATOM 697 C C . SER A 1 89 ? -3.581 -15.150 -20.026 1.00 87.25 89 SER A C 1
ATOM 699 O O . SER A 1 89 ? -2.937 -14.219 -20.515 1.00 87.25 89 SER A O 1
ATOM 701 N N . THR A 1 90 ? -3.950 -15.174 -18.751 1.00 85.50 90 THR A N 1
ATOM 702 C CA . THR A 1 90 ? -3.673 -14.165 -17.734 1.00 85.50 90 THR A CA 1
ATOM 703 C C . THR A 1 90 ? -2.156 -14.034 -17.505 1.00 85.50 90 THR A C 1
ATOM 705 O O . THR A 1 90 ? -1.606 -12.935 -17.611 1.00 85.50 90 THR A O 1
ATOM 708 N N . ARG A 1 91 ? -1.409 -15.135 -17.368 1.00 90.50 91 ARG A N 1
ATOM 709 C CA . ARG A 1 91 ? 0.067 -15.098 -17.300 1.00 90.50 91 ARG A CA 1
ATOM 710 C C . ARG A 1 91 ? 0.709 -14.426 -18.518 1.00 90.50 91 ARG A C 1
ATOM 712 O O . ARG A 1 91 ? 1.626 -13.621 -18.358 1.00 90.50 91 ARG A O 1
ATOM 719 N N . CYS A 1 92 ? 0.217 -14.688 -19.730 1.00 89.50 92 CYS A N 1
ATOM 720 C CA . CYS A 1 92 ? 0.704 -14.003 -20.932 1.00 89.50 92 CYS A CA 1
ATOM 721 C C . CYS A 1 92 ? 0.461 -12.486 -20.880 1.00 89.50 92 CYS A C 1
ATOM 723 O O . CYS A 1 92 ? 1.365 -11.716 -21.209 1.00 89.50 92 CYS A O 1
ATOM 725 N N . ARG A 1 93 ? -0.720 -12.043 -20.427 1.00 89.00 93 ARG A N 1
ATOM 726 C CA . ARG A 1 93 ? -1.036 -10.610 -20.270 1.00 89.00 93 ARG A CA 1
ATOM 727 C C . ARG A 1 93 ? -0.170 -9.943 -19.202 1.00 89.00 93 ARG A C 1
ATOM 729 O O . ARG A 1 93 ? 0.357 -8.864 -19.459 1.00 89.00 93 ARG A O 1
ATOM 736 N N . LEU A 1 94 ? 0.047 -10.601 -18.059 1.00 91.75 94 LEU A N 1
ATOM 737 C CA . LEU A 1 94 ? 0.965 -10.134 -17.014 1.00 91.75 94 LEU A CA 1
ATOM 738 C C . LEU A 1 94 ? 2.371 -9.911 -17.577 1.00 91.75 94 LEU A C 1
ATOM 740 O O . LEU A 1 94 ? 2.946 -8.841 -17.397 1.00 91.75 94 LEU A O 1
ATOM 744 N N . ARG A 1 95 ? 2.915 -10.902 -18.292 1.00 93.19 95 ARG A N 1
ATOM 745 C CA . ARG A 1 95 ? 4.247 -10.807 -18.905 1.00 93.19 95 ARG A CA 1
ATOM 746 C C . ARG A 1 95 ? 4.321 -9.701 -19.953 1.00 93.19 95 ARG A C 1
ATOM 748 O O . ARG A 1 95 ? 5.316 -8.987 -19.994 1.00 93.19 95 ARG A O 1
ATOM 755 N N . SER A 1 96 ? 3.269 -9.518 -20.751 1.00 93.31 96 SER A N 1
ATOM 756 C CA . SER A 1 96 ? 3.185 -8.407 -21.706 1.00 93.31 96 SER A CA 1
ATOM 757 C C . SER A 1 96 ? 3.175 -7.046 -21.005 1.00 93.31 96 SER A C 1
ATOM 759 O O . SER A 1 96 ? 3.850 -6.127 -21.459 1.00 93.31 96 SER A O 1
ATOM 761 N N . ALA A 1 97 ? 2.443 -6.909 -19.896 1.00 94.00 97 ALA A N 1
ATOM 762 C CA . ALA A 1 97 ? 2.434 -5.686 -19.098 1.00 94.00 97 ALA A CA 1
ATOM 763 C C . ALA A 1 97 ? 3.802 -5.431 -18.441 1.00 94.00 97 ALA A C 1
ATOM 765 O O . ALA A 1 97 ? 4.294 -4.308 -18.450 1.00 94.00 97 ALA A O 1
ATOM 766 N N . LEU A 1 98 ? 4.464 -6.469 -17.923 1.00 94.75 98 LEU A N 1
ATOM 767 C CA . LEU A 1 98 ? 5.824 -6.358 -17.387 1.00 94.75 98 LEU A CA 1
ATOM 768 C C . LEU A 1 98 ? 6.835 -5.936 -18.460 1.00 94.75 98 LEU A C 1
ATOM 770 O O . LEU A 1 98 ? 7.672 -5.079 -18.193 1.00 94.75 98 LEU A O 1
ATOM 774 N N . ASP A 1 99 ? 6.732 -6.480 -19.674 1.00 93.62 99 ASP A N 1
ATOM 775 C CA . ASP A 1 99 ? 7.565 -6.072 -20.808 1.00 93.62 99 ASP A CA 1
ATOM 776 C C . ASP A 1 99 ? 7.337 -4.596 -21.176 1.00 93.62 99 ASP A C 1
ATOM 778 O O . ASP A 1 99 ? 8.298 -3.858 -21.386 1.00 93.62 99 ASP A O 1
ATOM 782 N N . GLY A 1 100 ? 6.082 -4.136 -21.188 1.00 93.31 100 GLY A N 1
ATOM 783 C CA . GLY A 1 100 ? 5.739 -2.728 -21.398 1.00 93.31 100 GLY A CA 1
ATOM 784 C C . GLY A 1 100 ? 6.301 -1.802 -20.314 1.00 93.31 100 GLY A C 1
ATOM 785 O O . GLY A 1 100 ? 6.958 -0.803 -20.624 1.00 93.31 100 GLY A O 1
ATOM 786 N N . LEU A 1 101 ? 6.150 -2.180 -19.040 1.00 94.44 101 LEU A N 1
ATOM 787 C CA . LEU A 1 101 ? 6.739 -1.467 -17.902 1.00 94.44 101 LEU A CA 1
ATOM 788 C C . LEU A 1 101 ? 8.269 -1.422 -17.963 1.00 94.44 101 LEU A C 1
ATOM 790 O O . LEU A 1 101 ? 8.863 -0.401 -17.607 1.00 94.44 101 LEU A O 1
ATOM 794 N N . GLU A 1 102 ? 8.911 -2.495 -18.424 1.00 93.44 102 GLU A N 1
ATOM 795 C CA . GLU A 1 102 ? 10.362 -2.555 -18.590 1.00 93.44 102 GLU A CA 1
ATOM 796 C C . GLU A 1 102 ? 10.852 -1.701 -19.757 1.00 93.44 102 GLU A C 1
ATOM 798 O O . GLU A 1 102 ? 11.836 -0.984 -19.597 1.00 93.44 102 GLU A O 1
ATOM 803 N N . ARG A 1 103 ? 10.134 -1.665 -20.887 1.00 92.75 103 ARG A N 1
ATOM 804 C CA . ARG A 1 103 ? 10.410 -0.721 -21.992 1.00 92.75 103 ARG A CA 1
ATOM 805 C C . ARG A 1 103 ? 10.279 0.730 -21.553 1.00 92.75 103 ARG A C 1
ATOM 807 O O . ARG A 1 103 ? 10.984 1.602 -22.056 1.00 92.75 103 ARG A O 1
ATOM 814 N N . LEU A 1 104 ? 9.364 0.998 -20.627 1.00 91.81 104 LEU A N 1
ATOM 815 C CA . LEU A 1 104 ? 9.242 2.295 -19.985 1.00 91.81 104 LEU A CA 1
ATOM 816 C C . LEU A 1 104 ? 10.270 2.478 -18.868 1.00 91.81 104 LEU A C 1
ATOM 818 O O . LEU A 1 104 ? 10.321 3.560 -18.318 1.00 91.81 104 LEU A O 1
ATOM 822 N N . GLY A 1 105 ? 11.085 1.498 -18.481 1.00 91.44 105 GLY A N 1
ATOM 823 C CA . GLY A 1 105 ? 12.027 1.608 -17.358 1.00 91.44 105 GLY A CA 1
ATOM 824 C C . GLY A 1 105 ? 11.361 1.835 -15.993 1.00 91.44 105 GLY A C 1
ATOM 825 O O . GLY A 1 105 ? 12.004 2.325 -15.070 1.00 91.44 105 GLY A O 1
ATOM 826 N N . LEU A 1 106 ? 10.060 1.556 -15.863 1.00 93.19 106 LEU A N 1
ATOM 827 C CA . LEU A 1 106 ? 9.322 1.675 -14.598 1.00 93.19 106 LEU A CA 1
ATOM 828 C C . LEU A 1 106 ? 9.488 0.432 -13.718 1.00 93.19 106 LEU A C 1
ATOM 830 O O . LEU A 1 106 ? 9.462 0.538 -12.496 1.00 93.19 106 LEU A O 1
ATOM 834 N N . ALA A 1 107 ? 9.697 -0.727 -14.332 1.00 94.19 107 ALA A N 1
ATOM 835 C CA . ALA A 1 107 ? 10.016 -1.979 -13.662 1.00 94.19 107 ALA A CA 1
ATOM 836 C C . ALA A 1 107 ? 11.167 -2.669 -14.396 1.00 94.19 107 ALA A C 1
ATOM 838 O O . ALA A 1 107 ? 11.407 -2.391 -15.565 1.00 94.19 107 ALA A O 1
ATOM 839 N N . VAL A 1 108 ? 11.880 -3.567 -13.728 1.00 93.00 108 VAL A N 1
ATOM 840 C CA . VAL A 1 108 ? 12.916 -4.393 -14.351 1.00 93.00 108 VAL A CA 1
ATOM 841 C C . VAL A 1 108 ? 12.738 -5.834 -13.920 1.00 93.00 108 VAL A C 1
ATOM 843 O O . VAL A 1 108 ? 12.632 -6.111 -12.724 1.00 93.00 108 VAL A O 1
ATOM 846 N N . LEU A 1 109 ? 12.721 -6.745 -14.892 1.00 91.56 109 LEU A N 1
ATOM 847 C CA . LEU A 1 109 ? 12.695 -8.176 -14.643 1.00 91.56 109 LEU A CA 1
ATOM 848 C C . LEU A 1 109 ? 14.128 -8.718 -14.564 1.00 91.56 109 LEU A C 1
ATOM 850 O O . LEU A 1 109 ? 14.855 -8.756 -15.559 1.00 91.56 109 LEU A O 1
ATOM 854 N N . THR A 1 110 ? 14.546 -9.165 -13.380 1.00 89.44 110 THR A N 1
ATOM 855 C CA . THR A 1 110 ? 15.836 -9.844 -13.219 1.00 89.44 110 THR A CA 1
ATOM 856 C C . THR A 1 110 ? 15.777 -11.225 -13.862 1.00 89.44 110 THR A C 1
ATOM 858 O O . THR A 1 110 ? 14.772 -11.929 -13.754 1.00 89.44 110 THR A O 1
ATOM 861 N N . ARG A 1 111 ? 16.863 -11.636 -14.520 1.00 82.06 111 ARG A N 1
ATOM 862 C CA . ARG A 1 111 ? 16.967 -12.951 -15.160 1.00 82.06 111 ARG A CA 1
ATOM 863 C C . ARG A 1 111 ? 17.815 -13.871 -14.279 1.00 82.06 111 ARG A C 1
ATOM 865 O O . ARG A 1 111 ? 18.982 -13.571 -14.072 1.00 82.06 111 ARG A O 1
ATOM 872 N N . GLU A 1 112 ? 17.197 -14.955 -13.808 1.00 77.69 112 GLU A N 1
ATOM 873 C CA . GLU A 1 112 ? 17.800 -16.117 -13.127 1.00 77.69 112 GLU A CA 1
ATOM 874 C C . GLU A 1 112 ? 18.544 -15.892 -11.786 1.00 77.69 112 GLU A C 1
ATOM 876 O O . GLU A 1 112 ? 18.990 -14.788 -11.473 1.00 77.69 112 GLU A O 1
ATOM 881 N N . PRO A 1 113 ? 18.681 -16.951 -10.955 1.00 73.56 113 PRO A N 1
ATOM 882 C CA . PRO A 1 113 ? 17.945 -18.225 -11.018 1.00 73.56 113 PRO A CA 1
ATOM 883 C C . PRO A 1 113 ? 16.479 -18.089 -10.567 1.00 73.56 113 PRO A C 1
ATOM 885 O O . PRO A 1 113 ? 15.667 -18.956 -10.861 1.00 73.56 113 PRO A O 1
ATOM 888 N N . ASP A 1 114 ? 16.122 -16.977 -9.920 1.00 85.38 114 ASP A N 1
ATOM 889 C CA . ASP A 1 114 ? 14.759 -16.674 -9.477 1.00 85.38 114 ASP A CA 1
ATOM 890 C C . ASP A 1 114 ? 14.349 -15.295 -10.027 1.00 85.38 114 ASP A C 1
ATOM 892 O O . ASP A 1 114 ? 14.870 -14.270 -9.566 1.00 85.38 114 ASP A O 1
ATOM 896 N N . PRO A 1 115 ? 13.508 -15.229 -11.075 1.00 90.38 115 PRO A N 1
ATOM 897 C CA . PRO A 1 115 ? 13.160 -13.971 -11.716 1.00 90.38 115 PRO A CA 1
ATOM 898 C C . PRO A 1 115 ? 12.333 -13.091 -10.779 1.00 90.38 115 PRO A C 1
ATOM 900 O O . PRO A 1 115 ? 11.276 -13.489 -10.293 1.00 90.38 115 PRO A O 1
ATOM 903 N N . HIS A 1 116 ? 12.798 -11.866 -10.552 1.00 93.06 116 HIS A N 1
ATOM 904 C CA . HIS A 1 116 ? 12.111 -10.873 -9.738 1.00 93.06 116 HIS A CA 1
ATOM 905 C C . HIS A 1 116 ? 11.740 -9.665 -10.583 1.00 93.06 116 HIS A C 1
ATOM 907 O O . HIS A 1 116 ? 12.551 -9.160 -11.356 1.00 93.06 116 HIS A O 1
ATOM 913 N N . VAL A 1 117 ? 10.540 -9.145 -10.361 1.00 93.81 117 VAL A N 1
ATOM 914 C CA . VAL A 1 117 ? 10.163 -7.810 -10.810 1.00 93.81 117 VAL A CA 1
ATOM 915 C C . VAL A 1 117 ? 10.618 -6.824 -9.746 1.00 93.81 117 VAL A C 1
ATOM 917 O O . VAL A 1 117 ? 10.230 -6.933 -8.582 1.00 93.81 117 VAL A O 1
ATOM 920 N N . VAL A 1 118 ? 11.455 -5.870 -10.138 1.00 93.94 118 VAL A N 1
ATOM 921 C CA . VAL A 1 118 ? 12.031 -4.869 -9.241 1.00 93.94 118 VAL A CA 1
ATOM 922 C C . VAL A 1 118 ? 11.708 -3.472 -9.752 1.00 93.94 118 VAL A C 1
ATOM 924 O O . VAL A 1 118 ? 11.933 -3.157 -10.919 1.00 93.94 118 VAL A O 1
ATOM 927 N N . LEU A 1 119 ? 11.203 -2.619 -8.867 1.00 93.12 119 LEU A N 1
ATOM 928 C CA . LEU A 1 119 ? 10.960 -1.208 -9.136 1.00 93.12 119 LEU A CA 1
ATOM 929 C C . LEU A 1 119 ? 12.146 -0.379 -8.634 1.00 93.12 119 LEU A C 1
ATOM 931 O O . LEU A 1 119 ? 12.580 -0.560 -7.491 1.00 93.12 119 LEU A O 1
ATOM 935 N N . PRO A 1 120 ? 12.660 0.571 -9.432 1.00 91.69 120 PRO A N 1
ATOM 936 C CA . PRO A 1 120 ? 13.547 1.604 -8.916 1.00 91.69 120 PRO A CA 1
ATOM 937 C C . PRO A 1 120 ? 12.896 2.325 -7.729 1.00 91.69 120 PRO A C 1
ATOM 939 O O . PRO A 1 120 ? 11.702 2.619 -7.757 1.00 91.69 120 PRO A O 1
ATOM 942 N N . LYS A 1 121 ? 13.672 2.649 -6.688 1.00 89.12 121 LYS A N 1
ATOM 943 C CA . LYS A 1 121 ? 13.141 3.255 -5.452 1.00 89.12 121 LYS A CA 1
ATOM 944 C C . LYS A 1 121 ? 12.388 4.567 -5.708 1.00 89.12 121 LYS A C 1
ATOM 946 O O . LYS A 1 121 ? 11.342 4.798 -5.115 1.00 89.12 121 LYS A O 1
ATOM 951 N N . SER A 1 122 ? 12.904 5.399 -6.607 1.00 88.62 122 SER A N 1
ATOM 952 C CA . SER A 1 122 ? 12.264 6.639 -7.058 1.00 88.62 122 SER A CA 1
ATOM 953 C C . SER A 1 122 ? 10.915 6.384 -7.737 1.00 88.62 122 SER A C 1
ATOM 955 O O . SER A 1 122 ? 9.944 7.078 -7.449 1.00 88.62 122 SER A O 1
ATOM 957 N N . VAL A 1 123 ? 10.827 5.350 -8.583 1.00 90.81 123 VAL A N 1
ATOM 958 C CA . VAL A 1 123 ? 9.569 4.926 -9.212 1.00 90.81 123 VAL A CA 1
ATOM 959 C C . VAL A 1 123 ? 8.604 4.422 -8.151 1.00 90.81 123 VAL A C 1
ATOM 961 O O . VAL A 1 123 ? 7.486 4.913 -8.092 1.00 90.81 123 VAL A O 1
ATOM 964 N N . GLN A 1 124 ? 9.042 3.519 -7.267 1.00 90.00 124 GLN A N 1
ATOM 965 C CA . GLN A 1 124 ? 8.230 2.989 -6.167 1.00 90.00 124 GLN A CA 1
ATOM 966 C C . GLN A 1 124 ? 7.609 4.109 -5.319 1.00 90.00 124 GLN A C 1
ATOM 968 O O . GLN A 1 124 ? 6.441 4.023 -4.956 1.00 90.00 124 GLN A O 1
ATOM 973 N N . GLN A 1 125 ? 8.376 5.160 -5.021 1.00 86.06 125 GLN A N 1
ATOM 974 C CA . GLN A 1 125 ? 7.906 6.321 -4.260 1.00 86.06 125 GLN A CA 1
ATOM 975 C C . GLN A 1 125 ? 6.915 7.200 -5.032 1.00 86.06 125 GLN A C 1
ATOM 977 O O . GLN A 1 125 ? 6.110 7.890 -4.411 1.00 86.06 125 GLN A O 1
ATOM 982 N N . ALA A 1 126 ? 6.975 7.189 -6.363 1.00 87.00 126 ALA A N 1
ATOM 983 C CA . ALA A 1 126 ? 6.078 7.941 -7.231 1.00 87.00 126 ALA A CA 1
ATOM 984 C C . ALA A 1 126 ? 4.787 7.179 -7.579 1.00 87.00 126 ALA A C 1
ATOM 986 O O . ALA A 1 126 ? 3.831 7.802 -8.041 1.00 87.00 126 ALA A O 1
ATOM 987 N N . VAL A 1 127 ? 4.733 5.857 -7.368 1.00 87.69 127 VAL A N 1
ATOM 988 C CA . VAL A 1 127 ? 3.528 5.061 -7.638 1.00 87.69 127 VAL A CA 1
ATOM 989 C C . VAL A 1 127 ? 2.401 5.473 -6.680 1.00 87.69 127 VAL A C 1
ATOM 991 O O . VAL A 1 127 ? 2.572 5.378 -5.460 1.00 87.69 127 VAL A O 1
ATOM 994 N N . PRO A 1 128 ? 1.223 5.879 -7.188 1.00 82.38 128 PRO A N 1
ATOM 995 C CA . PRO A 1 128 ? 0.066 6.126 -6.343 1.00 82.38 128 PRO A CA 1
ATOM 996 C C . PRO A 1 128 ? -0.415 4.800 -5.743 1.00 82.38 128 PRO A C 1
ATOM 998 O O . PRO A 1 128 ? -0.890 3.908 -6.447 1.00 82.38 128 PRO A O 1
ATOM 1001 N N . LEU A 1 129 ? -0.278 4.672 -4.426 1.00 83.31 129 LEU A N 1
ATOM 1002 C CA . LEU A 1 129 ? -0.772 3.536 -3.654 1.00 83.31 129 LEU A CA 1
ATOM 1003 C C . LEU A 1 129 ? -2.010 3.947 -2.843 1.00 83.31 129 LEU A C 1
ATOM 1005 O O . LEU A 1 129 ? -2.014 5.047 -2.276 1.00 83.31 129 LEU A O 1
ATOM 1009 N N . PRO A 1 130 ? -3.023 3.066 -2.724 1.00 82.25 130 PRO A N 1
ATOM 1010 C CA . PRO A 1 130 ? -4.091 3.220 -1.745 1.00 82.25 130 PRO A CA 1
ATOM 1011 C C . PRO A 1 130 ? -3.529 3.527 -0.345 1.00 82.25 130 PRO A C 1
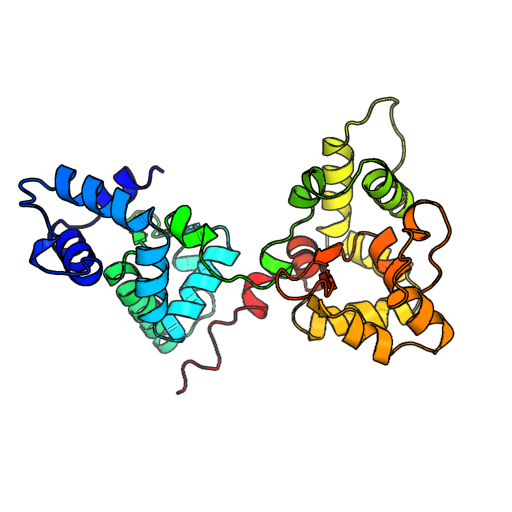ATOM 1013 O O . PRO A 1 130 ? -2.510 2.936 0.028 1.00 82.25 130 PRO A O 1
ATOM 1016 N N . PRO A 1 131 ? -4.170 4.401 0.456 1.00 85.06 131 PRO A N 1
ATOM 1017 C CA . PRO A 1 131 ? -3.681 4.782 1.784 1.00 85.06 131 PRO A CA 1
ATOM 1018 C C . PRO A 1 131 ? -3.316 3.590 2.675 1.00 85.06 131 PRO A C 1
ATOM 1020 O O . PRO A 1 131 ? -2.232 3.573 3.258 1.00 85.06 131 PRO A O 1
ATOM 1023 N N . SER A 1 132 ? -4.151 2.547 2.691 1.00 86.75 132 SER A N 1
ATOM 1024 C CA . SER A 1 132 ? -3.898 1.320 3.454 1.00 86.75 132 SER A CA 1
ATOM 1025 C C . SER A 1 132 ? -2.607 0.613 3.060 1.00 86.75 132 SER A C 1
ATOM 1027 O O . SER A 1 132 ? -1.948 0.044 3.913 1.00 86.75 132 SER A O 1
ATOM 1029 N N . LEU A 1 133 ? -2.178 0.683 1.798 1.00 84.62 133 LEU A N 1
ATOM 1030 C CA . LEU A 1 133 ? -0.919 0.066 1.360 1.00 84.62 133 LEU A CA 1
ATOM 1031 C C . LEU A 1 133 ? 0.306 0.946 1.653 1.00 84.62 133 LEU A C 1
ATOM 1033 O O . LEU A 1 133 ? 1.432 0.457 1.628 1.00 84.62 133 LEU A O 1
ATOM 1037 N N . ARG A 1 134 ? 0.110 2.238 1.951 1.00 83.81 134 ARG A N 1
ATOM 1038 C CA . ARG A 1 134 ? 1.189 3.166 2.342 1.00 83.81 134 ARG A CA 1
ATOM 1039 C C . ARG A 1 134 ? 1.453 3.165 3.842 1.00 83.81 134 ARG A C 1
ATOM 1041 O O . ARG A 1 134 ? 2.568 3.469 4.265 1.00 83.81 134 ARG A O 1
ATOM 1048 N N . ILE A 1 135 ? 0.424 2.890 4.639 1.00 86.56 135 ILE A N 1
ATOM 1049 C CA . ILE A 1 135 ? 0.485 2.935 6.097 1.00 86.56 135 ILE A CA 1
ATOM 1050 C C . ILE A 1 135 ? 0.597 1.518 6.642 1.00 86.56 135 ILE A C 1
ATOM 1052 O O . ILE A 1 135 ? -0.273 0.687 6.418 1.00 86.56 135 ILE A O 1
ATOM 1056 N N . THR A 1 136 ? 1.642 1.273 7.421 1.00 85.88 136 THR A N 1
ATOM 1057 C CA . THR A 1 136 ? 1.839 0.029 8.181 1.00 85.88 136 THR A CA 1
ATOM 1058 C C . THR A 1 136 ? 2.060 0.356 9.654 1.00 85.88 136 THR A C 1
ATOM 1060 O O . THR A 1 136 ? 2.525 1.461 9.963 1.00 85.88 136 THR A O 1
ATOM 1063 N N . ILE A 1 137 ? 1.789 -0.573 10.574 1.00 84.94 137 ILE A N 1
ATOM 1064 C CA . ILE A 1 137 ? 2.036 -0.358 12.008 1.00 84.94 137 ILE A CA 1
ATOM 1065 C C . ILE A 1 137 ? 3.490 0.063 12.293 1.00 84.94 137 ILE A C 1
ATOM 1067 O O . ILE A 1 137 ? 3.680 1.041 13.021 1.00 84.94 137 ILE A O 1
ATOM 1071 N N . PRO A 1 138 ? 4.535 -0.544 11.688 1.00 82.69 138 PRO A N 1
ATOM 1072 C CA . PRO A 1 138 ? 5.910 -0.079 11.870 1.00 82.69 138 PRO A CA 1
ATOM 1073 C C . PRO A 1 138 ? 6.128 1.385 11.470 1.00 82.69 138 PRO A C 1
ATOM 1075 O O . PRO A 1 138 ? 6.908 2.086 12.108 1.00 82.69 138 PRO A O 1
ATOM 1078 N N . SER A 1 139 ? 5.417 1.885 10.452 1.00 82.25 139 SER A N 1
ATOM 1079 C CA . SER A 1 139 ? 5.509 3.295 10.050 1.00 82.25 139 SER A CA 1
ATOM 1080 C C . SER A 1 139 ? 4.870 4.257 11.059 1.00 82.25 139 SER A C 1
ATOM 1082 O O . SER A 1 139 ? 5.181 5.448 11.062 1.00 82.25 139 SER A O 1
ATOM 1084 N N . LEU A 1 140 ? 4.006 3.767 11.955 1.00 79.00 140 LEU A N 1
ATOM 1085 C CA . LEU A 1 140 ? 3.349 4.598 12.965 1.00 79.00 140 LEU A CA 1
ATOM 1086 C C . LEU A 1 140 ? 4.320 5.094 14.037 1.00 79.00 140 LEU A C 1
ATOM 1088 O O . LEU A 1 140 ? 4.099 6.165 14.603 1.00 79.00 140 LEU A O 1
ATOM 1092 N N . SER A 1 141 ? 5.433 4.387 14.264 1.00 78.38 141 SER A N 1
ATOM 1093 C CA . SER A 1 141 ? 6.452 4.788 15.239 1.00 78.38 141 SER A CA 1
ATOM 1094 C C . SER A 1 141 ? 7.180 6.078 14.872 1.00 78.38 141 SER A C 1
ATOM 1096 O O . SER A 1 141 ? 7.941 6.579 15.691 1.00 78.38 141 SER A O 1
ATOM 1098 N N . SER A 1 142 ? 7.021 6.593 13.652 1.00 80.06 142 SER A N 1
ATOM 1099 C CA . SER A 1 142 ? 7.508 7.917 13.259 1.00 80.06 142 SER A CA 1
ATOM 1100 C C . SER A 1 142 ? 6.380 8.950 13.190 1.00 80.06 142 SER A C 1
ATOM 1102 O O . SER A 1 142 ? 6.645 10.134 13.387 1.00 80.06 142 SER A O 1
ATOM 1104 N N . ARG A 1 143 ? 5.129 8.512 12.987 1.00 80.94 143 ARG A N 1
ATOM 1105 C CA . ARG A 1 143 ? 3.959 9.374 12.747 1.00 80.94 143 ARG A CA 1
ATOM 1106 C C . ARG A 1 143 ? 3.166 9.747 14.004 1.00 80.94 143 ARG A C 1
ATOM 1108 O O . ARG A 1 143 ? 2.666 10.863 14.075 1.00 80.94 143 ARG A O 1
ATOM 1115 N N . LEU A 1 144 ? 3.026 8.835 14.967 1.00 83.94 144 LEU A N 1
ATOM 1116 C CA . LEU A 1 144 ? 2.196 9.027 16.167 1.00 83.94 144 LEU A CA 1
ATOM 1117 C C . LEU A 1 144 ? 3.045 9.440 17.366 1.00 83.94 144 LEU A C 1
ATOM 1119 O O . LEU A 1 144 ? 4.114 8.871 17.569 1.00 83.94 144 LEU A O 1
ATOM 1123 N N . ASP A 1 145 ? 2.591 10.388 18.180 1.00 86.69 145 ASP A N 1
ATOM 1124 C CA . ASP A 1 145 ? 3.310 10.785 19.392 1.00 86.69 145 ASP A CA 1
ATOM 1125 C C . ASP A 1 145 ? 3.361 9.652 20.440 1.00 86.69 145 ASP A C 1
ATOM 1127 O O . ASP A 1 145 ? 2.656 8.643 20.350 1.00 86.69 145 ASP A O 1
ATOM 1131 N N . ALA A 1 146 ? 4.235 9.806 21.439 1.00 86.44 146 ALA A N 1
ATOM 1132 C CA . ALA A 1 146 ? 4.455 8.780 22.458 1.00 86.44 146 ALA A CA 1
ATOM 1133 C C . ALA A 1 146 ? 3.187 8.463 23.268 1.00 86.44 146 ALA A C 1
ATOM 1135 O O . ALA A 1 146 ? 2.957 7.293 23.568 1.00 86.44 146 ALA A O 1
ATOM 1136 N N . THR A 1 147 ? 2.357 9.470 23.552 1.00 88.00 147 THR A N 1
ATOM 1137 C CA . THR A 1 147 ? 1.103 9.325 24.307 1.00 88.00 147 THR A CA 1
ATOM 1138 C C . THR A 1 147 ? 0.093 8.506 23.524 1.00 88.00 147 THR A C 1
ATOM 1140 O O . THR A 1 147 ? -0.540 7.610 24.068 1.00 88.00 147 THR A O 1
ATOM 1143 N N . THR A 1 148 ? -0.026 8.772 22.224 1.00 89.00 148 THR A N 1
ATOM 1144 C CA . THR A 1 148 ? -0.894 7.992 21.340 1.00 89.00 148 THR A CA 1
ATOM 1145 C C . THR A 1 148 ? -0.472 6.521 21.298 1.00 89.00 148 THR A C 1
ATOM 1147 O O . THR A 1 148 ? -1.308 5.626 21.411 1.00 89.00 148 THR A O 1
ATOM 1150 N N . ILE A 1 149 ? 0.829 6.255 21.162 1.00 89.44 149 ILE A N 1
ATOM 1151 C CA . ILE A 1 149 ? 1.357 4.883 21.129 1.00 89.44 149 ILE A CA 1
ATOM 1152 C C . ILE A 1 149 ? 1.125 4.180 22.468 1.00 89.44 149 ILE A C 1
ATOM 1154 O O . ILE A 1 149 ? 0.715 3.024 22.485 1.00 89.44 149 ILE A O 1
ATOM 1158 N N . GLU A 1 150 ? 1.368 4.872 23.580 1.00 88.81 150 GLU A N 1
ATOM 1159 C CA . GLU A 1 150 ? 1.100 4.361 24.924 1.00 88.81 150 GLU A CA 1
ATOM 1160 C C . GLU A 1 150 ? -0.377 4.036 25.111 1.00 88.81 150 GLU A C 1
ATOM 1162 O O . GLU A 1 150 ? -0.704 2.937 25.548 1.00 88.81 150 GLU A O 1
ATOM 1167 N N . ARG A 1 151 ? -1.268 4.925 24.662 1.00 90.25 151 ARG A N 1
ATOM 1168 C CA . ARG A 1 151 ? -2.706 4.695 24.724 1.00 90.25 151 ARG A CA 1
ATOM 1169 C C . ARG A 1 151 ? -3.115 3.440 23.969 1.00 90.25 151 ARG A C 1
ATOM 1171 O O . ARG A 1 151 ? -3.865 2.637 24.515 1.00 90.25 151 ARG A O 1
ATOM 1178 N N . ILE A 1 152 ? -2.633 3.266 22.737 1.00 91.75 152 ILE A N 1
ATOM 1179 C CA . ILE A 1 152 ? -2.944 2.075 21.937 1.00 91.75 152 ILE A CA 1
ATOM 1180 C C . ILE A 1 152 ? -2.447 0.823 22.647 1.00 91.75 152 ILE A C 1
ATOM 1182 O O . ILE A 1 152 ? -3.204 -0.130 22.826 1.00 91.75 152 ILE A O 1
ATOM 1186 N N . TRP A 1 153 ? -1.196 0.857 23.095 1.00 90.56 153 TRP A N 1
ATOM 1187 C CA . TRP A 1 153 ? -0.537 -0.248 23.771 1.00 90.56 153 TRP A CA 1
ATOM 1188 C C . TRP A 1 153 ? -1.278 -0.683 25.050 1.00 90.56 153 TRP A C 1
ATOM 1190 O O . TRP A 1 153 ? -1.573 -1.867 25.210 1.00 90.56 153 TRP A O 1
ATOM 1200 N N . GLU A 1 154 ? -1.669 0.268 25.904 1.00 89.62 154 GLU A N 1
ATOM 1201 C CA . GLU A 1 154 ? -2.481 0.011 27.102 1.00 89.62 154 GLU A CA 1
ATOM 1202 C C . GLU A 1 154 ? -3.839 -0.586 26.748 1.00 89.62 154 GLU A C 1
ATOM 1204 O O . GLU A 1 154 ? -4.321 -1.515 27.396 1.00 89.62 154 GLU A O 1
ATOM 1209 N N . SER A 1 155 ? -4.470 -0.051 25.703 1.00 90.56 155 SER A N 1
ATOM 1210 C CA . SER A 1 155 ? -5.794 -0.486 25.291 1.00 90.56 155 SER A CA 1
ATOM 1211 C C . SER A 1 155 ? -5.793 -1.949 24.826 1.00 90.56 155 SER A C 1
ATOM 1213 O O . SER A 1 155 ? -6.761 -2.665 25.076 1.00 90.56 155 SER A O 1
ATOM 1215 N N . LEU A 1 156 ? -4.699 -2.404 24.212 1.00 90.69 156 LEU A N 1
ATOM 1216 C CA . LEU A 1 156 ? -4.509 -3.792 23.792 1.00 90.69 156 LEU A CA 1
ATOM 1217 C C . LEU A 1 156 ? -4.177 -4.736 24.962 1.00 90.69 156 LEU A C 1
ATOM 1219 O O . LEU A 1 156 ? -3.945 -5.922 24.740 1.00 90.69 156 LEU A O 1
ATOM 1223 N N . GLY A 1 157 ? -4.147 -4.238 26.204 1.00 87.12 15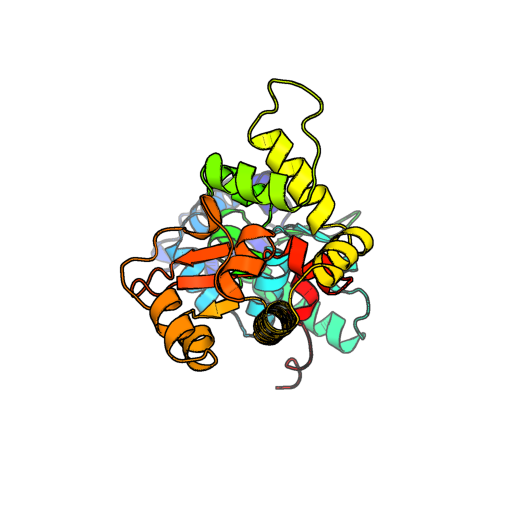7 GLY A N 1
ATOM 1224 C CA . GLY A 1 157 ? -3.877 -5.042 27.397 1.00 87.12 157 GLY A CA 1
ATOM 1225 C C . GLY A 1 157 ? -2.432 -5.536 27.488 1.00 87.12 157 GLY A C 1
ATOM 1226 O O . GLY A 1 157 ? -2.151 -6.494 28.213 1.00 87.12 157 GLY A O 1
ATOM 1227 N N . LEU A 1 158 ? -1.511 -4.905 26.755 1.00 86.00 158 LEU A N 1
ATOM 1228 C CA . LEU A 1 158 ? -0.094 -5.241 26.796 1.00 86.00 158 LEU A CA 1
ATOM 1229 C C . LEU A 1 158 ? 0.476 -4.805 28.158 1.00 86.00 158 LEU A C 1
ATOM 1231 O O . LEU A 1 158 ? 0.269 -3.680 28.608 1.00 86.00 158 LEU A O 1
ATOM 1235 N N . ARG A 1 159 ? 1.117 -5.736 28.878 1.00 70.06 159 ARG A N 1
ATOM 1236 C CA . ARG A 1 159 ? 1.555 -5.531 30.271 1.00 70.06 159 ARG A CA 1
ATOM 1237 C C . ARG A 1 159 ? 2.875 -4.768 30.352 1.00 70.06 159 ARG A C 1
ATOM 1239 O O . ARG A 1 159 ? 3.804 -5.042 29.595 1.00 70.06 159 ARG A O 1
ATOM 1246 N N . GLN A 1 160 ? 2.994 -3.874 31.343 1.00 62.28 160 GLN A N 1
ATOM 1247 C CA . GLN A 1 160 ? 4.244 -3.168 31.675 1.00 62.28 160 GLN A CA 1
ATOM 1248 C C . GLN A 1 160 ? 5.186 -4.113 32.421 1.00 62.28 160 GLN A C 1
ATOM 1250 O O . GLN A 1 160 ? 5.426 -3.971 33.615 1.00 62.28 160 GLN A O 1
ATOM 1255 N N . GLU A 1 161 ? 5.724 -5.109 31.728 1.00 54.59 161 GLU A N 1
ATOM 1256 C CA . GLU A 1 161 ? 6.846 -5.867 32.268 1.00 54.59 161 GLU A CA 1
ATOM 1257 C C . GLU A 1 161 ? 8.135 -5.105 31.937 1.00 54.59 161 GLU A C 1
ATOM 1259 O O . GLU A 1 161 ? 8.674 -5.195 30.830 1.00 54.59 161 GLU A O 1
ATOM 1264 N N . GLY A 1 162 ? 8.569 -4.286 32.901 1.00 55.31 162 GLY A N 1
ATOM 1265 C CA . GLY A 1 162 ? 9.825 -3.533 32.880 1.00 55.31 162 GLY A CA 1
ATOM 1266 C C . GLY A 1 162 ? 9.655 -2.017 32.738 1.00 55.31 162 GLY A C 1
ATOM 1267 O O . GLY A 1 162 ? 9.026 -1.516 31.806 1.00 55.31 162 GLY A O 1
ATOM 1268 N N . THR A 1 163 ? 10.271 -1.265 33.651 1.00 48.66 163 THR A N 1
ATOM 1269 C CA . THR A 1 163 ? 10.469 0.184 33.528 1.00 48.66 163 THR A CA 1
ATOM 1270 C C . THR A 1 163 ? 11.503 0.460 32.434 1.00 48.66 163 THR A C 1
ATOM 1272 O O . THR A 1 163 ? 12.655 0.062 32.581 1.00 48.66 163 THR A O 1
ATOM 1275 N N . GLY A 1 164 ? 11.111 1.142 31.352 1.00 59.50 164 GLY A N 1
ATOM 1276 C CA . GLY A 1 164 ? 12.055 1.630 30.332 1.00 59.50 164 GLY A CA 1
ATOM 1277 C C . GLY A 1 164 ? 11.837 1.151 28.895 1.00 59.50 164 GLY A C 1
ATOM 1278 O O . GLY A 1 164 ? 12.751 1.284 28.086 1.00 59.50 164 GLY A O 1
ATOM 1279 N N . ARG A 1 165 ? 10.657 0.621 28.542 1.00 68.88 165 ARG A N 1
ATOM 1280 C CA . ARG A 1 165 ? 10.388 0.232 27.148 1.00 68.88 165 ARG A CA 1
ATOM 1281 C C . ARG A 1 165 ? 10.411 1.438 26.213 1.00 68.88 165 ARG A C 1
ATOM 1283 O O . ARG A 1 165 ? 9.738 2.444 26.443 1.00 68.88 165 ARG A O 1
ATOM 1290 N N . THR A 1 166 ? 11.162 1.312 25.130 1.00 83.19 166 THR A N 1
ATOM 1291 C CA . THR A 1 166 ? 11.278 2.343 24.099 1.00 83.19 166 THR A CA 1
ATOM 1292 C C . THR A 1 166 ? 9.998 2.432 23.259 1.00 83.19 166 THR A C 1
ATOM 1294 O O . THR A 1 166 ? 9.244 1.468 23.113 1.00 83.19 166 THR A O 1
ATOM 1297 N N . ARG A 1 167 ? 9.760 3.591 22.626 1.00 83.12 167 ARG A N 1
ATOM 1298 C CA . ARG A 1 167 ? 8.654 3.791 21.664 1.00 83.12 167 ARG A CA 1
ATOM 1299 C C . ARG A 1 167 ? 8.649 2.725 20.559 1.00 83.12 167 ARG A C 1
ATOM 1301 O O . ARG A 1 167 ? 7.589 2.270 20.145 1.00 83.12 167 ARG A O 1
ATOM 1308 N N . LEU A 1 168 ? 9.836 2.315 20.109 1.00 84.38 168 LEU A N 1
ATOM 1309 C CA . LEU A 1 168 ? 10.010 1.297 19.076 1.00 84.38 168 LEU A CA 1
ATOM 1310 C C . LEU A 1 168 ? 9.526 -0.084 19.542 1.00 84.38 168 LEU A C 1
ATOM 1312 O O . LEU A 1 168 ? 8.849 -0.777 18.788 1.00 84.38 168 LEU A O 1
ATOM 1316 N N . GLU A 1 169 ? 9.849 -0.476 20.775 1.00 86.62 169 GLU A N 1
ATOM 1317 C CA . GLU A 1 169 ? 9.413 -1.751 21.357 1.00 86.62 169 GLU A CA 1
ATOM 1318 C C . GLU A 1 169 ? 7.895 -1.805 21.509 1.00 86.62 169 GLU A C 1
ATOM 1320 O O . GLU A 1 169 ? 7.279 -2.773 21.072 1.00 86.62 169 GLU A O 1
ATOM 1325 N N . ARG A 1 170 ? 7.276 -0.727 22.010 1.00 87.50 170 ARG A N 1
ATOM 1326 C CA . ARG A 1 170 ? 5.809 -0.629 22.096 1.00 87.50 170 ARG A CA 1
ATOM 1327 C C . ARG A 1 170 ? 5.152 -0.794 20.725 1.00 87.50 170 ARG A C 1
ATOM 1329 O O . ARG A 1 170 ? 4.213 -1.571 20.588 1.00 87.50 170 ARG A O 1
ATOM 1336 N N . CYS A 1 171 ? 5.671 -0.129 19.689 1.00 87.88 171 CYS A N 1
ATOM 1337 C CA . CYS A 1 171 ? 5.161 -0.289 18.324 1.00 87.88 171 CYS A CA 1
ATOM 1338 C C . CYS A 1 171 ? 5.327 -1.715 17.781 1.00 87.88 171 CYS A C 1
ATOM 1340 O O . CYS A 1 171 ? 4.441 -2.190 17.075 1.00 87.88 171 CYS A O 1
ATOM 1342 N N . ARG A 1 172 ? 6.426 -2.409 18.105 1.00 88.62 172 ARG A N 1
ATOM 1343 C CA . ARG A 1 172 ? 6.619 -3.814 17.707 1.00 88.62 172 ARG A CA 1
ATOM 1344 C C . ARG A 1 172 ? 5.600 -4.739 18.364 1.00 88.62 172 ARG A C 1
ATOM 1346 O O . ARG A 1 172 ? 5.109 -5.648 17.706 1.00 88.62 172 ARG A O 1
ATOM 1353 N N . GLU A 1 173 ? 5.266 -4.507 19.627 1.00 90.19 173 GLU A N 1
ATOM 1354 C CA . GLU A 1 173 ? 4.255 -5.308 20.324 1.00 90.19 173 GLU A CA 1
ATOM 1355 C C . GLU A 1 173 ? 2.845 -5.031 19.809 1.00 90.19 173 GLU A C 1
ATOM 1357 O O . GLU A 1 173 ? 2.105 -5.979 19.553 1.00 90.19 173 GLU A O 1
ATOM 1362 N N . ILE A 1 174 ? 2.505 -3.757 19.573 1.00 91.88 174 ILE A N 1
ATOM 1363 C CA . ILE A 1 174 ? 1.256 -3.380 18.895 1.00 91.88 174 ILE A CA 1
ATOM 1364 C C . ILE A 1 174 ? 1.170 -4.098 17.545 1.00 91.88 174 ILE A C 1
ATOM 1366 O O . ILE A 1 174 ? 0.155 -4.726 17.255 1.00 91.88 174 ILE A O 1
ATOM 1370 N N . ALA A 1 175 ? 2.245 -4.063 16.746 1.00 90.62 175 ALA A N 1
ATOM 1371 C CA . ALA A 1 175 ? 2.295 -4.778 15.475 1.00 90.62 175 ALA A CA 1
ATOM 1372 C C . ALA A 1 175 ? 2.049 -6.277 15.685 1.00 90.62 175 ALA A C 1
ATOM 1374 O O . ALA A 1 175 ? 1.163 -6.831 15.056 1.00 90.62 175 ALA A O 1
ATOM 1375 N N . GLY A 1 176 ? 2.745 -6.923 16.624 1.00 89.88 176 GLY A N 1
ATOM 1376 C CA . GLY A 1 176 ? 2.576 -8.354 16.897 1.00 89.88 176 GLY A CA 1
ATOM 1377 C C . GLY A 1 176 ? 1.174 -8.774 17.362 1.00 89.88 176 GLY A C 1
ATOM 1378 O O . GLY A 1 176 ? 0.828 -9.949 17.249 1.00 89.88 176 GLY A O 1
ATOM 1379 N N . VAL A 1 177 ? 0.362 -7.856 17.896 1.00 91.44 177 VAL A N 1
ATOM 1380 C CA . VAL A 1 177 ? -1.064 -8.102 18.172 1.00 91.44 177 VAL A CA 1
ATOM 1381 C C . VAL A 1 177 ? -1.897 -7.892 16.913 1.00 91.44 177 VAL A C 1
ATOM 1383 O O . VAL A 1 177 ? -2.653 -8.777 16.530 1.00 91.44 177 VAL A O 1
ATOM 1386 N N . LEU A 1 178 ? -1.750 -6.738 16.261 1.00 92.38 178 LEU A N 1
ATOM 1387 C CA . LEU A 1 178 ? -2.643 -6.313 15.183 1.00 92.38 178 LEU A CA 1
ATOM 1388 C C . LEU A 1 178 ? -2.349 -6.964 13.825 1.00 92.38 178 LEU A C 1
ATOM 1390 O O . LEU A 1 178 ? -3.197 -6.911 12.941 1.00 92.38 178 LEU A O 1
ATOM 1394 N N . THR A 1 179 ? -1.180 -7.584 13.645 1.00 90.19 179 THR A N 1
ATOM 1395 C CA . THR A 1 179 ? -0.828 -8.336 12.428 1.00 90.19 179 THR A CA 1
ATOM 1396 C C . THR A 1 179 ? -1.031 -9.847 12.568 1.00 90.19 179 THR A C 1
ATOM 1398 O O . THR A 1 179 ? -0.795 -10.592 11.618 1.00 90.19 179 THR A O 1
ATOM 1401 N N . CYS A 1 180 ? -1.477 -10.319 13.736 1.00 89.62 180 CYS A N 1
ATOM 1402 C CA . CYS A 1 180 ? -1.771 -11.725 13.991 1.00 89.62 180 CYS A CA 1
ATOM 1403 C C . CYS A 1 180 ? -3.291 -11.963 13.901 1.00 89.62 180 CYS A C 1
ATOM 1405 O O . CYS A 1 180 ? -4.015 -11.395 14.722 1.00 89.62 180 CYS A O 1
ATOM 1407 N N . PRO A 1 181 ? -3.782 -12.804 12.963 1.00 88.56 181 PRO A N 1
ATOM 1408 C CA . PRO A 1 181 ? -5.217 -13.045 12.763 1.00 88.56 181 PRO A CA 1
ATOM 1409 C C . PRO A 1 181 ? -5.968 -13.443 14.043 1.00 88.56 181 PRO A C 1
ATOM 1411 O O . PRO A 1 181 ? -6.987 -12.844 14.376 1.00 88.56 181 PRO A O 1
ATOM 1414 N N . ASP A 1 182 ? -5.419 -14.379 14.820 1.00 88.81 182 ASP A N 1
ATOM 1415 C CA . ASP A 1 182 ? -6.072 -14.870 16.042 1.00 88.81 182 ASP A CA 1
ATOM 1416 C C . ASP A 1 182 ? -6.151 -13.791 17.129 1.00 88.81 182 ASP A C 1
ATOM 1418 O O . ASP A 1 182 ? -7.135 -13.673 17.859 1.00 88.81 182 ASP A O 1
ATOM 1422 N N . ARG A 1 183 ? -5.107 -12.964 17.243 1.00 90.69 183 ARG A N 1
ATOM 1423 C CA . ARG A 1 183 ? -5.051 -11.905 18.258 1.00 90.69 183 ARG A CA 1
ATOM 1424 C C . ARG A 1 183 ? -5.928 -10.723 17.885 1.00 90.69 183 ARG A C 1
ATOM 1426 O O . ARG A 1 183 ? -6.606 -10.187 18.758 1.00 90.69 183 ARG A O 1
ATOM 1433 N N . VAL A 1 184 ? -5.931 -10.321 16.612 1.00 90.62 184 VAL A N 1
ATOM 1434 C CA . VAL A 1 184 ? -6.804 -9.240 16.151 1.00 90.62 184 VAL A CA 1
ATOM 1435 C C . VAL A 1 184 ? -8.273 -9.656 16.250 1.00 90.62 184 VAL A C 1
ATOM 1437 O O . VAL A 1 184 ? -9.085 -8.822 16.634 1.00 90.62 184 VAL A O 1
ATOM 1440 N N . ALA A 1 185 ? -8.613 -10.935 16.043 1.00 88.88 185 ALA A N 1
ATOM 1441 C CA . ALA A 1 185 ? -9.960 -11.451 16.297 1.00 88.88 185 ALA A CA 1
ATOM 1442 C C . ALA A 1 185 ? -10.399 -11.225 17.756 1.00 88.88 185 ALA A C 1
ATOM 1444 O O . ALA A 1 185 ? -11.467 -10.664 17.989 1.00 88.88 185 ALA A O 1
ATOM 1445 N N . GLY A 1 186 ? -9.535 -11.521 18.734 1.00 89.44 186 GLY A N 1
ATOM 1446 C CA . GLY A 1 186 ? -9.813 -11.212 20.144 1.00 89.44 186 GLY A CA 1
ATOM 1447 C C . GLY A 1 186 ? -9.984 -9.710 20.425 1.00 89.44 186 GLY A C 1
ATOM 1448 O O . GLY A 1 186 ? -10.778 -9.316 21.280 1.00 89.44 186 GLY A O 1
ATOM 1449 N N . VAL A 1 187 ? -9.293 -8.839 19.679 1.00 91.62 187 VAL A N 1
ATOM 1450 C CA . VAL A 1 187 ? -9.528 -7.385 19.751 1.00 91.62 187 VAL A CA 1
ATOM 1451 C C . VAL A 1 187 ? -10.918 -7.037 19.214 1.00 91.62 187 VAL A C 1
ATOM 1453 O O . VAL A 1 187 ? -11.614 -6.246 19.854 1.00 91.62 187 VAL A O 1
ATOM 1456 N N . LEU A 1 188 ? -11.339 -7.631 18.092 1.00 92.19 188 LEU A N 1
ATOM 1457 C CA . LEU A 1 188 ? -12.663 -7.408 17.501 1.00 92.19 188 LEU A CA 1
ATOM 1458 C C . LEU A 1 188 ? -13.799 -7.841 18.433 1.00 92.19 188 LEU A C 1
ATOM 1460 O O . LEU A 1 188 ? -14.777 -7.112 18.561 1.00 92.19 188 LEU A O 1
ATOM 1464 N N . GLU A 1 189 ? -13.651 -8.969 19.130 1.00 91.81 189 GLU A N 1
ATOM 1465 C CA . GLU A 1 189 ? -14.635 -9.457 20.110 1.00 91.81 189 GLU A CA 1
ATOM 1466 C C . GLU A 1 189 ? -14.857 -8.475 21.272 1.00 91.81 189 GLU A C 1
ATOM 1468 O O . GLU A 1 189 ? -15.934 -8.430 21.864 1.00 91.81 189 GLU A O 1
ATOM 1473 N N . SER A 1 190 ? -13.847 -7.659 21.592 1.00 91.94 190 SER A N 1
ATOM 1474 C CA . SER A 1 190 ? -13.927 -6.645 22.648 1.00 91.94 190 SER A CA 1
ATOM 1475 C C . SER A 1 190 ? -14.546 -5.315 22.199 1.00 91.94 190 SER A C 1
ATOM 1477 O O . SER A 1 190 ? -14.765 -4.432 23.035 1.00 91.94 190 SER A O 1
ATOM 1479 N N . LEU A 1 191 ? -14.777 -5.126 20.894 1.00 94.25 191 LEU A N 1
ATOM 1480 C CA . LEU A 1 191 ? -15.283 -3.869 20.349 1.00 94.25 191 LEU A CA 1
ATOM 1481 C C . LEU A 1 191 ? -16.805 -3.755 20.498 1.00 94.25 191 LEU A C 1
ATOM 1483 O O . LEU A 1 191 ? -17.529 -4.735 20.323 1.00 94.25 191 LEU A O 1
ATOM 1487 N N . PRO A 1 192 ? -17.332 -2.537 20.715 1.00 94.75 192 PRO A N 1
ATOM 1488 C CA . PRO A 1 192 ? -18.757 -2.283 20.559 1.00 94.75 192 PRO A CA 1
ATOM 1489 C C . PRO A 1 192 ? -19.221 -2.593 19.130 1.00 94.75 192 PRO A C 1
ATOM 1491 O O . PRO A 1 192 ? -18.535 -2.254 18.165 1.00 94.75 192 PRO A O 1
ATOM 1494 N N . GLU A 1 193 ? -20.433 -3.128 18.979 1.00 94.62 193 GLU A N 1
ATOM 1495 C CA . GLU A 1 193 ? -21.000 -3.530 17.680 1.00 94.62 193 GLU A CA 1
ATOM 1496 C C . GLU A 1 193 ? -20.924 -2.418 16.616 1.00 94.62 193 GLU A C 1
ATOM 1498 O O . GLU A 1 193 ? -20.501 -2.649 15.485 1.00 94.62 193 GLU A O 1
ATOM 1503 N N . ARG A 1 194 ? -21.234 -1.169 16.993 1.00 93.81 194 ARG A N 1
ATOM 1504 C CA . ARG A 1 194 ? -21.139 -0.015 16.080 1.00 93.81 194 ARG A CA 1
ATOM 1505 C C . ARG A 1 194 ? -19.711 0.248 15.576 1.00 93.81 194 ARG A C 1
ATOM 1507 O O . ARG A 1 194 ? -19.546 0.760 14.473 1.00 93.81 194 ARG A O 1
ATOM 1514 N N . ALA A 1 195 ? -18.683 -0.057 16.372 1.00 94.38 195 ALA A N 1
ATOM 1515 C CA . ALA A 1 195 ? -17.284 0.083 15.960 1.00 94.38 195 ALA A CA 1
ATOM 1516 C C . ALA A 1 195 ? -16.887 -1.011 14.968 1.00 94.38 195 ALA A C 1
ATOM 1518 O O . ALA A 1 195 ? -16.228 -0.708 13.975 1.00 94.38 195 ALA A O 1
ATOM 1519 N N . VAL A 1 196 ? -17.356 -2.243 15.179 1.00 95.19 196 VAL A N 1
ATOM 1520 C CA . VAL A 1 196 ? -17.171 -3.347 14.225 1.00 95.19 196 VAL A CA 1
ATOM 1521 C C . VAL A 1 196 ? -17.829 -3.013 12.885 1.00 95.19 196 VAL A C 1
ATOM 1523 O O . VAL A 1 196 ? -17.163 -3.056 11.855 1.00 95.19 196 VAL A O 1
ATOM 1526 N N . GLN A 1 197 ? -19.086 -2.560 12.893 1.00 94.56 197 GLN A N 1
ATOM 1527 C CA . GLN A 1 197 ? -19.804 -2.157 11.675 1.00 94.56 197 GLN A CA 1
ATOM 1528 C C . GLN A 1 197 ? -19.085 -1.028 10.917 1.00 94.56 197 GLN A C 1
ATOM 1530 O O . GLN A 1 197 ? -18.973 -1.063 9.688 1.00 94.56 197 GLN A O 1
ATOM 1535 N N . LEU A 1 198 ? -18.557 -0.031 11.639 1.00 95.06 198 LEU A N 1
ATOM 1536 C CA . LEU A 1 198 ? -17.760 1.035 11.034 1.00 95.06 198 LEU A CA 1
ATOM 1537 C C . LEU A 1 198 ? -16.465 0.488 10.417 1.00 95.06 198 LEU A C 1
ATOM 1539 O O . LEU A 1 198 ? -16.129 0.851 9.290 1.00 95.06 198 LEU A O 1
ATOM 1543 N N . LEU A 1 199 ? -15.751 -0.391 11.124 1.00 95.38 199 LEU A N 1
ATOM 1544 C CA . LEU A 1 199 ? -14.523 -1.008 10.625 1.00 95.38 199 LEU A CA 1
ATOM 1545 C C . LEU A 1 199 ? -14.783 -1.816 9.350 1.00 95.38 199 LEU A C 1
ATOM 1547 O O . LEU A 1 199 ? -14.086 -1.622 8.357 1.00 95.38 199 LEU A O 1
ATOM 1551 N N . GLU A 1 200 ? -15.812 -2.661 9.338 1.00 93.56 200 GLU A N 1
ATOM 1552 C CA . GLU A 1 200 ? -16.224 -3.424 8.156 1.00 93.56 200 GLU A CA 1
ATOM 1553 C C . GLU A 1 200 ? -16.565 -2.513 6.977 1.00 93.56 200 GLU A C 1
ATOM 1555 O O . GLU A 1 200 ? -16.187 -2.792 5.837 1.00 93.56 200 GLU A O 1
ATOM 1560 N N . SER A 1 201 ? -17.245 -1.398 7.245 1.00 93.88 201 SER A N 1
ATOM 1561 C CA . SER A 1 201 ? -17.564 -0.398 6.230 1.00 93.88 201 SER A CA 1
ATOM 1562 C C . SER A 1 201 ? -16.298 0.240 5.637 1.00 93.88 201 SER A C 1
ATOM 1564 O O . SER A 1 201 ? -16.180 0.360 4.416 1.00 93.88 201 SER A O 1
ATOM 1566 N N . ILE A 1 202 ? -15.299 0.570 6.468 1.00 93.06 202 ILE A N 1
ATOM 1567 C CA . ILE A 1 202 ? -13.996 1.078 6.003 1.00 93.06 202 ILE A CA 1
ATOM 1568 C C . ILE A 1 202 ? -13.254 0.019 5.181 1.00 93.06 202 ILE A C 1
ATOM 1570 O O . ILE A 1 202 ? -12.723 0.322 4.112 1.00 93.06 202 ILE A O 1
ATOM 1574 N N . ILE A 1 203 ? -13.248 -1.235 5.634 1.00 91.19 203 ILE A N 1
ATOM 1575 C CA . ILE A 1 203 ? -12.631 -2.355 4.914 1.00 91.19 203 ILE A CA 1
ATOM 1576 C C . ILE A 1 203 ? -13.297 -2.547 3.547 1.00 91.19 203 ILE A C 1
ATOM 1578 O O . ILE A 1 203 ? -12.590 -2.726 2.553 1.00 91.19 203 ILE A O 1
ATOM 1582 N N . ARG A 1 204 ? -14.631 -2.475 3.472 1.00 88.50 204 ARG A N 1
ATOM 1583 C CA . ARG A 1 204 ? -15.398 -2.600 2.223 1.00 88.50 204 ARG A CA 1
ATOM 1584 C C . ARG A 1 204 ? -15.097 -1.468 1.242 1.00 88.50 204 ARG A C 1
ATOM 1586 O O . ARG A 1 204 ? -15.041 -1.713 0.043 1.00 88.50 204 ARG A O 1
ATOM 1593 N N . ALA A 1 205 ? -14.831 -0.264 1.742 1.00 87.62 205 ALA A N 1
ATOM 1594 C CA . ALA A 1 205 ? -14.409 0.886 0.940 1.00 87.62 205 ALA A CA 1
ATOM 1595 C C . ALA A 1 205 ? -12.934 0.830 0.480 1.00 87.62 205 ALA A C 1
ATOM 1597 O O . ALA A 1 205 ? -12.403 1.813 -0.028 1.00 87.62 205 ALA A O 1
ATOM 1598 N N . GLY A 1 206 ? -12.249 -0.306 0.651 1.00 83.81 206 GLY A N 1
ATOM 1599 C CA . GLY A 1 206 ? -10.846 -0.461 0.257 1.00 83.81 206 GLY A CA 1
ATOM 1600 C C . GLY A 1 206 ? -9.849 -0.073 1.352 1.00 83.81 206 GLY A C 1
ATOM 1601 O O . GLY A 1 206 ? -8.691 0.214 1.059 1.00 83.81 206 GLY A O 1
ATOM 1602 N N . GLY A 1 207 ? -10.285 -0.068 2.613 1.00 89.00 207 GLY A N 1
ATOM 1603 C CA . GLY A 1 207 ? -9.431 0.172 3.777 1.00 89.00 207 GLY A CA 1
ATOM 1604 C C . GLY A 1 207 ? -9.235 1.647 4.132 1.00 89.00 207 GLY A C 1
ATOM 1605 O O . GLY A 1 207 ? -8.581 1.938 5.133 1.00 89.00 207 GLY A O 1
ATOM 1606 N N . ALA A 1 208 ? -9.825 2.578 3.381 1.00 91.38 208 ALA A N 1
ATOM 1607 C CA . ALA A 1 208 ? -9.814 4.000 3.698 1.00 91.38 208 ALA A CA 1
ATOM 1608 C C . ALA A 1 208 ? -11.174 4.645 3.410 1.00 91.38 208 ALA A C 1
ATOM 1610 O O . ALA A 1 208 ? -11.792 4.351 2.391 1.00 91.38 208 ALA A O 1
ATOM 1611 N N . ARG A 1 209 ? -11.627 5.544 4.290 1.00 91.12 209 ARG A N 1
ATOM 1612 C CA . ARG A 1 209 ? -12.833 6.368 4.089 1.00 91.12 209 ARG A CA 1
ATOM 1613 C C . ARG A 1 209 ? -12.616 7.785 4.587 1.00 91.12 209 ARG A C 1
ATOM 1615 O O . ARG A 1 209 ? -11.926 7.984 5.591 1.00 91.12 209 ARG A O 1
ATOM 1622 N N . SER A 1 210 ? -13.225 8.761 3.916 1.00 89.94 210 SER A N 1
ATOM 1623 C CA . SER A 1 210 ? -13.212 10.143 4.399 1.00 89.94 210 SER A CA 1
ATOM 1624 C C . SER A 1 210 ? -13.998 10.250 5.706 1.00 89.94 210 SER A C 1
ATOM 1626 O O . SER A 1 210 ? -14.983 9.542 5.939 1.00 89.94 210 SER A O 1
ATOM 1628 N N . LEU A 1 211 ? -13.573 11.142 6.594 1.00 89.00 211 LEU A N 1
ATOM 1629 C CA . LEU A 1 211 ? -14.312 11.369 7.834 1.00 89.00 211 LEU A CA 1
ATOM 1630 C C . LEU A 1 211 ? -15.652 12.034 7.596 1.00 89.00 211 LEU A C 1
ATOM 1632 O O . LEU A 1 211 ? -16.569 11.832 8.387 1.00 89.00 211 LEU A O 1
ATOM 1636 N N . HIS A 1 212 ? -15.771 12.800 6.513 1.00 87.94 212 HIS A N 1
ATOM 1637 C CA . HIS A 1 212 ? -17.044 13.357 6.101 1.00 87.94 212 HIS A CA 1
ATOM 1638 C C . HIS A 1 212 ? -18.063 12.247 5.823 1.00 87.94 212 HIS A C 1
ATOM 1640 O O . HIS A 1 212 ? -19.139 12.257 6.416 1.00 87.94 212 HIS A O 1
ATOM 1646 N N . GLU A 1 213 ? -17.700 11.245 5.017 1.00 89.75 213 GLU A N 1
ATOM 1647 C CA . GLU A 1 213 ? -18.550 10.076 4.760 1.00 89.75 213 GLU A CA 1
ATOM 1648 C C . GLU A 1 213 ? -18.904 9.319 6.041 1.00 89.75 213 GLU A C 1
ATOM 1650 O O . GLU A 1 213 ? -20.070 9.006 6.268 1.00 89.75 213 GLU A O 1
ATOM 1655 N N . ILE A 1 214 ? -17.915 9.068 6.905 1.00 90.62 214 ILE A N 1
ATOM 1656 C CA . ILE A 1 214 ? -18.142 8.382 8.184 1.00 90.62 214 ILE A CA 1
ATOM 1657 C C . ILE A 1 214 ? -19.124 9.174 9.054 1.00 90.62 214 ILE A C 1
ATOM 1659 O O . ILE A 1 214 ? -20.035 8.608 9.655 1.00 90.62 214 ILE A O 1
ATOM 1663 N N . ALA A 1 215 ? -18.973 10.494 9.120 1.00 88.88 215 ALA A N 1
ATOM 1664 C CA . ALA A 1 215 ? -19.809 11.342 9.954 1.00 88.88 215 ALA A CA 1
ATOM 1665 C C . ALA A 1 215 ? -21.254 11.461 9.437 1.00 88.88 215 ALA A C 1
ATOM 1667 O O . ALA A 1 215 ? -22.170 11.696 10.231 1.00 88.88 215 ALA A O 1
ATOM 1668 N N . LEU A 1 216 ? -21.489 11.287 8.132 1.00 89.12 216 LEU A N 1
ATOM 1669 C CA . LEU A 1 216 ? -22.842 11.244 7.566 1.00 89.12 216 LEU A CA 1
ATOM 1670 C C . LEU A 1 216 ? -23.639 10.039 8.086 1.00 89.12 216 LEU A C 1
ATOM 1672 O O . LEU A 1 216 ? -24.837 10.175 8.331 1.00 89.12 216 LEU A O 1
ATOM 1676 N N . GLU A 1 217 ? -22.971 8.918 8.352 1.00 87.62 217 GLU A N 1
ATOM 1677 C CA . GLU A 1 217 ? -23.568 7.684 8.892 1.00 87.62 217 GLU A CA 1
ATOM 1678 C C . GLU A 1 217 ? -23.771 7.718 10.416 1.00 87.62 217 GLU A C 1
ATOM 1680 O O . GLU A 1 217 ? -24.406 6.832 10.985 1.00 87.62 217 GLU A O 1
ATOM 1685 N N . MET A 1 218 ? -23.246 8.741 11.092 1.00 88.31 218 MET A N 1
ATOM 1686 C CA . MET A 1 218 ? -23.331 8.889 12.543 1.00 88.31 218 MET A CA 1
ATOM 1687 C C . MET A 1 218 ? -24.527 9.734 12.997 1.00 88.31 218 MET A C 1
ATOM 1689 O O . MET A 1 218 ? -24.949 10.680 12.324 1.00 88.31 218 MET A O 1
ATOM 1693 N N . ASP A 1 219 ? -25.006 9.448 14.212 1.00 88.31 219 ASP A N 1
ATOM 1694 C CA . ASP A 1 219 ? -26.019 10.249 14.904 1.00 88.31 219 ASP A CA 1
ATOM 1695 C C . ASP A 1 219 ? -25.528 11.692 15.127 1.00 88.31 219 ASP A C 1
ATOM 1697 O O . ASP A 1 219 ? -24.331 11.937 15.286 1.00 88.31 219 ASP A O 1
ATOM 1701 N N . GLY A 1 220 ? -26.445 12.664 15.222 1.00 85.25 220 GLY A N 1
ATOM 1702 C CA . GLY A 1 220 ? -26.111 14.100 15.243 1.00 85.25 220 GLY A CA 1
ATOM 1703 C C . GLY A 1 220 ? -25.021 14.502 16.250 1.00 85.25 220 GLY A C 1
ATOM 1704 O O . GLY A 1 220 ? -24.098 15.231 15.896 1.00 85.25 220 GLY A O 1
ATOM 1705 N N . ARG A 1 221 ? -25.056 13.966 17.480 1.00 85.81 221 ARG A N 1
ATOM 1706 C CA . ARG A 1 221 ? -24.024 14.232 18.503 1.00 85.81 221 ARG A CA 1
ATOM 1707 C C . ARG A 1 221 ? -22.651 13.672 18.115 1.00 85.81 221 ARG A C 1
ATOM 1709 O O . ARG A 1 221 ? -21.644 14.341 18.327 1.00 85.81 221 ARG A O 1
ATOM 1716 N N . GLN A 1 222 ? -22.606 12.458 17.568 1.00 85.81 222 GLN A N 1
ATOM 1717 C CA . GLN A 1 222 ? -21.369 11.793 17.141 1.00 85.81 222 GLN A CA 1
ATOM 1718 C C . GLN A 1 222 ? -20.796 12.458 15.886 1.00 85.81 222 GLN A C 1
ATOM 1720 O O . GLN A 1 222 ? -19.603 12.741 15.828 1.00 85.81 222 GLN A O 1
ATOM 1725 N N . ARG A 1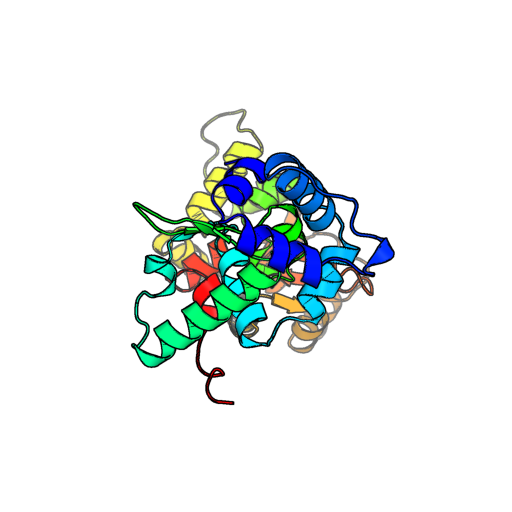 223 ? -21.658 12.825 14.934 1.00 86.50 223 ARG A N 1
ATOM 1726 C CA . ARG A 1 223 ? -21.294 13.617 13.757 1.00 86.50 223 ARG A CA 1
ATOM 1727 C C . ARG A 1 223 ? -20.610 14.925 14.146 1.00 86.50 223 ARG A C 1
ATOM 1729 O O . ARG A 1 223 ? -19.547 15.233 13.620 1.00 86.50 223 ARG A O 1
ATOM 1736 N N . THR A 1 224 ? -21.172 15.677 15.096 1.00 83.56 224 THR A N 1
ATOM 1737 C CA . THR A 1 224 ? -20.538 16.907 15.598 1.00 83.56 224 THR A CA 1
ATOM 1738 C C . THR A 1 224 ? -19.193 16.624 16.264 1.00 83.56 224 THR A C 1
ATOM 1740 O O . THR A 1 224 ? -18.250 17.384 16.068 1.00 83.56 224 THR A O 1
ATOM 1743 N N . GLN A 1 225 ? -19.064 15.531 17.021 1.00 82.06 225 GLN A N 1
ATOM 1744 C CA . GLN A 1 225 ? -17.778 15.138 17.608 1.00 82.06 225 GLN A CA 1
ATOM 1745 C C . GLN A 1 225 ? -16.705 14.835 16.553 1.00 82.06 225 GLN A C 1
ATOM 1747 O O . GLN A 1 225 ? -15.552 15.173 16.789 1.00 82.06 225 GLN A O 1
ATOM 1752 N N . VAL A 1 226 ? -17.070 14.231 15.416 1.00 83.00 226 VAL A N 1
ATOM 1753 C CA . VAL A 1 226 ? -16.128 13.903 14.330 1.00 83.00 226 VAL A CA 1
ATOM 1754 C C . VAL A 1 226 ? -15.801 15.116 13.451 1.00 83.00 226 VAL A C 1
ATOM 1756 O O . VAL A 1 226 ? -14.647 15.299 13.084 1.00 83.00 226 VAL A O 1
ATOM 1759 N N . LEU A 1 227 ? -16.792 15.951 13.116 1.00 80.19 227 LEU A N 1
ATOM 1760 C CA . LEU A 1 227 ? -16.629 17.060 12.160 1.00 80.19 227 LEU A CA 1
ATOM 1761 C C . LEU A 1 227 ? -16.244 18.399 12.792 1.00 80.19 227 LEU A C 1
ATOM 1763 O O . LEU A 1 227 ? -15.844 19.314 12.074 1.00 80.19 227 LEU A O 1
ATOM 1767 N N . SER A 1 228 ? -16.417 18.575 14.103 1.00 72.19 228 SER A N 1
ATOM 1768 C CA . SER A 1 228 ? -16.071 19.851 14.731 1.00 72.19 228 SER A CA 1
ATOM 1769 C C . SER A 1 228 ? -14.565 20.126 14.626 1.00 72.19 228 SER A C 1
ATOM 1771 O O . SER A 1 228 ? -13.737 19.270 14.928 1.00 72.19 228 SER A O 1
ATOM 1773 N N . CYS A 1 229 ? -14.205 21.364 14.255 1.00 46.88 229 CYS A N 1
ATOM 1774 C CA . CYS A 1 229 ? -12.826 21.861 14.093 1.00 46.88 229 CYS A CA 1
ATOM 1775 C C . CYS A 1 229 ? -11.952 21.771 15.364 1.00 46.88 229 CYS A C 1
ATOM 1777 O O . CYS A 1 229 ? -10.803 22.203 15.360 1.00 46.88 229 CYS A O 1
ATOM 1779 N N . GLY A 1 230 ? -12.497 21.237 16.458 1.00 49.28 230 GLY A N 1
ATOM 1780 C CA . GLY A 1 230 ? -11.825 20.982 17.721 1.00 49.28 230 GLY A CA 1
ATOM 1781 C C . GLY A 1 230 ? -11.706 19.491 17.999 1.00 49.28 230 GLY A C 1
ATOM 1782 O O . GLY A 1 230 ? -12.081 19.061 19.091 1.00 49.28 230 GLY A O 1
ATOM 1783 N N . TRP A 1 231 ? -11.192 18.709 17.041 1.00 58.09 231 TRP A N 1
ATOM 1784 C CA . TRP A 1 231 ? -10.803 17.317 17.274 1.00 58.09 231 TRP A CA 1
ATOM 1785 C C . TRP A 1 231 ? -9.623 17.264 18.252 1.00 58.09 231 TRP A C 1
ATOM 1787 O O . TRP A 1 231 ? -8.474 17.015 17.901 1.00 58.09 231 TRP A O 1
ATOM 1797 N N . SER A 1 232 ? -9.908 17.563 19.516 1.00 54.41 232 SER A N 1
ATOM 1798 C CA . SER A 1 232 ? -9.058 17.197 20.629 1.00 54.41 232 SER A CA 1
ATOM 1799 C C . SER A 1 232 ? -9.083 15.674 20.682 1.00 54.41 232 SER A C 1
ATOM 1801 O O . SER A 1 232 ? -10.181 15.098 20.627 1.00 54.41 232 SER A O 1
ATOM 1803 N N . PRO A 1 233 ? -7.925 15.002 20.754 1.00 63.81 233 PRO A N 1
ATOM 1804 C CA . PRO A 1 233 ? -7.852 13.556 20.841 1.00 63.81 233 PRO A CA 1
ATOM 1805 C C . PRO A 1 233 ? -8.315 13.116 22.239 1.00 63.81 233 PRO A C 1
ATOM 1807 O O . PRO A 1 233 ? -7.547 12.613 23.051 1.00 63.81 233 PRO A O 1
ATOM 1810 N N . GLY A 1 234 ? -9.603 13.308 22.543 1.00 64.12 234 GLY A N 1
ATOM 1811 C CA . GLY A 1 234 ? -10.228 12.886 23.795 1.00 64.12 234 GLY A CA 1
ATOM 1812 C C . GLY A 1 234 ? -10.097 11.380 24.016 1.00 64.12 234 GLY A C 1
ATOM 1813 O O . GLY A 1 234 ? -10.134 10.923 25.148 1.00 64.12 234 GLY A O 1
ATOM 1814 N N . TRP A 1 235 ? -9.858 10.628 22.945 1.00 76.12 235 TRP A N 1
ATOM 1815 C CA . TRP A 1 235 ? -9.550 9.206 22.965 1.00 76.12 235 TRP A CA 1
ATOM 1816 C C . TRP A 1 235 ? -8.132 8.882 23.478 1.00 76.12 235 TRP A C 1
ATOM 1818 O O . TRP A 1 235 ? -7.924 7.813 24.054 1.00 76.12 235 TRP A O 1
ATOM 1828 N N . VAL A 1 236 ? -7.172 9.810 23.340 1.00 81.94 236 VAL A N 1
ATOM 1829 C CA . VAL A 1 236 ? -5.804 9.671 23.877 1.00 81.94 236 VAL A CA 1
ATOM 1830 C C . VAL A 1 236 ? -5.798 9.827 25.398 1.00 81.94 236 VAL A C 1
ATOM 1832 O O . VAL A 1 236 ? -5.109 9.081 26.085 1.00 81.94 236 VAL A O 1
ATOM 1835 N N . HIS A 1 237 ? -6.608 10.742 25.938 1.00 79.00 237 HIS A N 1
ATOM 1836 C CA . HIS A 1 237 ? -6.616 11.069 27.373 1.00 79.00 237 HIS A CA 1
ATOM 1837 C C . HIS A 1 237 ? -7.858 10.586 28.138 1.00 79.00 237 HIS A C 1
ATOM 1839 O O . HIS A 1 237 ? -7.953 10.773 29.349 1.00 79.00 237 HIS A O 1
ATOM 1845 N N . GLY A 1 238 ? -8.833 9.987 27.458 1.00 81.12 238 GLY A N 1
ATOM 1846 C CA . GLY A 1 238 ? -10.140 9.671 28.026 1.00 81.12 238 GLY A CA 1
ATOM 1847 C C . GLY A 1 238 ? -10.781 8.434 27.412 1.00 81.12 238 GLY A C 1
ATOM 1848 O O . GLY A 1 238 ? -10.167 7.685 26.648 1.00 81.12 238 GLY A O 1
ATOM 1849 N N . LYS A 1 239 ? -12.034 8.182 27.797 1.00 85.44 239 LYS A N 1
ATOM 1850 C CA . LYS A 1 239 ? -12.810 7.080 27.224 1.00 85.44 239 LYS A CA 1
ATOM 1851 C C . LYS A 1 239 ? -13.239 7.437 25.796 1.00 85.44 239 LYS A C 1
ATOM 1853 O O . LYS A 1 239 ? -13.699 8.564 25.599 1.00 85.44 239 LYS A O 1
ATOM 1858 N N . PRO A 1 240 ? -13.123 6.504 24.839 1.00 88.38 240 PRO A N 1
ATOM 1859 C CA . PRO A 1 240 ? -13.678 6.687 23.503 1.00 88.38 240 PRO A CA 1
ATOM 1860 C C . PRO A 1 240 ? -15.182 6.985 23.587 1.00 88.38 240 PRO A C 1
ATOM 1862 O O . PRO A 1 240 ? -15.914 6.403 24.387 1.00 88.38 240 PRO A O 1
ATOM 1865 N N . ARG A 1 241 ? -15.634 7.971 22.809 1.00 88.00 241 ARG A N 1
ATOM 1866 C CA . ARG A 1 241 ? -17.001 8.525 22.869 1.00 88.00 241 ARG A CA 1
ATOM 1867 C C . ARG A 1 241 ? -17.862 8.113 21.684 1.00 88.00 241 ARG A C 1
ATOM 1869 O O . ARG A 1 241 ? -19.077 8.307 21.702 1.00 88.00 241 ARG A O 1
ATOM 1876 N N . ASN A 1 242 ? -17.230 7.608 20.634 1.00 90.00 242 ASN A N 1
ATOM 1877 C CA . ASN A 1 242 ? -17.875 7.221 19.394 1.00 90.00 242 ASN A CA 1
ATOM 1878 C C . ASN A 1 242 ? -17.123 6.041 18.750 1.00 90.00 242 ASN A C 1
ATOM 1880 O O . ASN A 1 242 ? -15.972 5.783 19.107 1.00 90.00 242 ASN A O 1
ATOM 1884 N N . PRO A 1 243 ? -17.757 5.343 17.791 1.00 92.44 243 PRO A N 1
ATOM 1885 C CA . PRO A 1 243 ? -17.163 4.187 17.122 1.00 92.44 243 PRO A CA 1
ATOM 1886 C C . PRO A 1 243 ? -15.794 4.456 16.484 1.00 92.44 243 PRO A C 1
ATOM 1888 O O . PRO A 1 243 ? -14.939 3.581 16.481 1.00 92.44 243 PRO A O 1
ATOM 1891 N N . LEU A 1 244 ? -15.558 5.666 15.971 1.00 92.25 244 LEU A N 1
ATOM 1892 C CA . LEU A 1 244 ? -14.281 6.029 15.358 1.00 92.25 244 LEU A CA 1
ATOM 1893 C C . LEU A 1 244 ? -13.158 6.111 16.405 1.00 92.25 244 LEU A C 1
ATOM 1895 O O . LEU A 1 244 ? -12.065 5.597 16.181 1.00 92.25 244 LEU A O 1
ATOM 1899 N N . GLU A 1 245 ? -13.428 6.726 17.560 1.00 91.94 245 GLU A N 1
ATOM 1900 C CA . GLU A 1 245 ? -12.485 6.793 18.682 1.00 91.94 245 GLU A CA 1
ATOM 1901 C C . GLU A 1 245 ? -12.156 5.402 19.248 1.00 91.94 245 GLU A C 1
ATOM 1903 O O . GLU A 1 245 ? -11.007 5.171 19.615 1.00 91.94 245 GLU A O 1
ATOM 1908 N N . GLU A 1 246 ? -13.114 4.468 19.268 1.00 93.31 246 GLU A N 1
ATOM 1909 C CA . GLU A 1 246 ? -12.864 3.067 19.661 1.00 93.31 246 GLU A CA 1
ATOM 1910 C C . GLU A 1 246 ? -11.823 2.405 18.748 1.00 93.31 246 GLU A C 1
ATOM 1912 O O . GLU A 1 246 ? -10.850 1.811 19.218 1.00 93.31 246 GLU A O 1
ATOM 1917 N N . LEU A 1 247 ? -11.982 2.563 17.431 1.00 94.62 247 LEU A N 1
ATOM 1918 C CA . LEU A 1 247 ? -11.048 2.003 16.453 1.00 94.62 247 LEU A CA 1
ATOM 1919 C C . LEU A 1 247 ? -9.657 2.652 16.539 1.00 94.62 247 LEU A C 1
ATOM 1921 O O . LEU A 1 247 ? -8.650 1.955 16.398 1.00 94.62 247 LEU A O 1
ATOM 1925 N N . LEU A 1 248 ? -9.589 3.964 16.801 1.00 92.38 248 LEU A N 1
ATOM 1926 C CA . LEU A 1 248 ? -8.328 4.694 16.994 1.00 92.38 248 LEU A CA 1
ATOM 1927 C C . LEU A 1 248 ? -7.590 4.236 18.254 1.00 92.38 248 LEU A C 1
ATOM 1929 O O . LEU A 1 248 ? -6.392 3.963 18.198 1.00 92.38 248 LEU A O 1
ATOM 1933 N N . VAL A 1 249 ? -8.303 4.102 19.377 1.00 92.88 249 VAL A N 1
ATOM 1934 C CA . VAL A 1 249 ? -7.732 3.626 20.648 1.00 92.88 249 VAL A CA 1
ATOM 1935 C C . VAL A 1 249 ? -7.173 2.219 20.495 1.00 92.88 249 VAL A C 1
ATOM 1937 O O . VAL A 1 249 ? -6.108 1.941 21.029 1.00 92.88 249 VAL A O 1
ATOM 1940 N N . ARG A 1 250 ? -7.836 1.344 19.734 1.00 93.06 250 ARG A N 1
ATOM 1941 C CA . ARG A 1 250 ? -7.345 -0.014 19.455 1.00 93.06 250 ARG A CA 1
ATOM 1942 C C . ARG A 1 250 ? -6.242 -0.078 18.396 1.00 93.06 250 ARG A C 1
ATOM 1944 O O . ARG A 1 250 ? -5.727 -1.160 18.137 1.00 93.06 250 ARG A O 1
ATOM 1951 N N . GLY A 1 251 ? -5.870 1.046 17.782 1.00 91.75 251 GLY A N 1
ATOM 1952 C CA . GLY A 1 251 ? -4.865 1.093 16.717 1.00 91.75 251 GLY A CA 1
ATOM 1953 C C . GLY A 1 251 ? -5.289 0.392 15.422 1.00 91.75 251 GLY A C 1
ATOM 1954 O O . GLY A 1 251 ? -4.444 0.137 14.567 1.00 91.75 251 GLY A O 1
ATOM 1955 N N . LEU A 1 252 ? -6.581 0.079 15.266 1.00 94.38 252 LEU A N 1
ATOM 1956 C CA . LEU A 1 252 ? -7.128 -0.609 14.089 1.00 94.38 252 LEU A CA 1
ATOM 1957 C C . LEU A 1 252 ? -7.226 0.316 12.876 1.00 94.38 252 LEU A C 1
ATOM 1959 O O . LEU A 1 252 ? -7.196 -0.139 11.735 1.00 94.38 252 LEU A O 1
ATOM 1963 N N . ILE A 1 253 ? -7.327 1.620 13.130 1.00 94.06 253 ILE A N 1
ATOM 1964 C CA . ILE A 1 253 ? -7.264 2.666 12.117 1.00 94.06 253 ILE A CA 1
ATOM 1965 C C . ILE A 1 253 ? -6.304 3.766 12.556 1.00 94.06 253 ILE A C 1
ATOM 1967 O O . ILE A 1 253 ? -6.031 3.950 13.742 1.00 94.06 253 ILE A O 1
ATOM 1971 N N . VAL A 1 254 ? -5.859 4.557 11.589 1.00 91.56 254 VAL A N 1
ATOM 1972 C CA . VAL A 1 254 ? -5.193 5.837 11.815 1.00 91.56 254 VAL A CA 1
ATOM 1973 C C . VAL A 1 254 ? -5.820 6.921 10.956 1.00 91.56 254 VAL A C 1
ATOM 1975 O O . VAL A 1 254 ? -6.543 6.642 10.002 1.00 91.56 254 VAL A O 1
ATOM 1978 N N . LEU A 1 255 ? -5.531 8.173 11.292 1.00 88.75 255 LEU A N 1
ATOM 1979 C CA . LEU A 1 255 ? -6.010 9.326 10.544 1.00 88.75 255 LEU A CA 1
ATOM 1980 C C . LEU A 1 255 ? -4.913 9.821 9.612 1.00 88.75 255 LEU A C 1
ATOM 1982 O O . LEU A 1 255 ? -3.829 10.192 10.065 1.00 88.75 255 LEU A O 1
ATOM 1986 N N . GLU A 1 256 ? -5.202 9.865 8.318 1.00 86.38 256 GLU A N 1
ATOM 1987 C CA . GLU A 1 256 ? -4.311 10.446 7.318 1.00 86.38 256 GLU A CA 1
ATOM 1988 C C . GLU A 1 256 ? -4.923 11.738 6.775 1.00 86.38 256 GLU A C 1
ATOM 1990 O O . GLU A 1 256 ? -6.098 11.783 6.418 1.00 86.38 256 GLU A O 1
ATOM 1995 N N . ARG A 1 257 ? -4.133 12.817 6.735 1.00 80.00 257 ARG A N 1
ATOM 1996 C CA . ARG A 1 257 ? -4.549 14.065 6.084 1.00 80.00 257 ARG A CA 1
ATOM 1997 C C . ARG A 1 257 ? -4.407 13.909 4.576 1.00 80.00 257 ARG A C 1
ATOM 1999 O O . ARG A 1 257 ? -3.318 13.604 4.091 1.00 80.00 257 ARG A O 1
ATOM 2006 N N . SER A 1 258 ? -5.484 14.177 3.849 1.00 64.88 258 SER A N 1
ATOM 2007 C CA . SER A 1 258 ? -5.424 14.385 2.409 1.00 64.88 258 SER A CA 1
ATOM 2008 C C . SER A 1 258 ? -4.728 15.717 2.129 1.00 64.88 258 SER A C 1
ATOM 2010 O O . SER A 1 258 ? -5.023 16.739 2.753 1.00 64.88 258 SER A O 1
ATOM 2012 N N . THR A 1 259 ? -3.783 15.713 1.191 1.00 55.16 259 THR A N 1
ATOM 2013 C CA . THR A 1 259 ? -2.970 16.885 0.834 1.00 55.16 259 THR A CA 1
ATOM 2014 C C . THR A 1 259 ? -3.776 18.012 0.191 1.00 55.16 259 THR A C 1
ATOM 2016 O O . THR A 1 259 ? -3.257 19.117 0.075 1.00 55.16 259 THR A O 1
ATOM 2019 N N . ALA A 1 260 ? -5.021 17.760 -0.226 1.00 46.47 260 ALA A N 1
ATOM 2020 C CA . ALA A 1 260 ? -5.745 18.693 -1.077 1.00 46.47 260 ALA A CA 1
ATOM 2021 C C . ALA A 1 260 ? -6.601 19.727 -0.318 1.00 46.47 260 ALA A C 1
ATOM 2023 O O . ALA A 1 260 ? -6.640 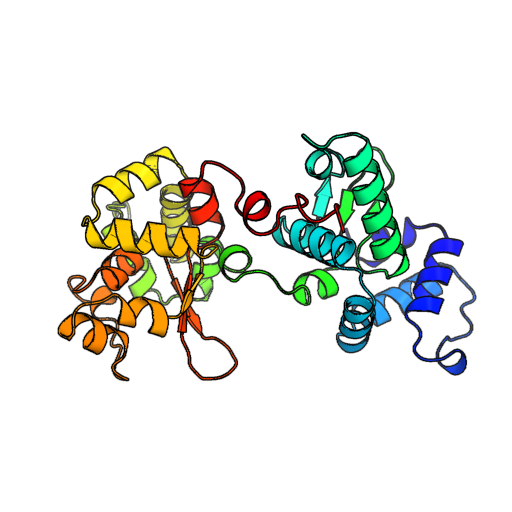20.865 -0.762 1.00 46.47 260 ALA A O 1
ATOM 2024 N N . TRP A 1 261 ? -7.256 19.407 0.808 1.00 50.72 261 TRP A N 1
ATOM 2025 C CA . TRP A 1 261 ? -8.259 20.331 1.394 1.00 50.72 261 TRP A CA 1
ATOM 2026 C C . TRP A 1 261 ? -8.437 20.232 2.917 1.00 50.72 261 TRP A C 1
ATOM 2028 O O . TRP A 1 261 ? -9.482 20.591 3.449 1.00 50.72 261 TRP A O 1
ATOM 2038 N N . GLY A 1 262 ? -7.441 19.720 3.644 1.00 57.00 262 GLY A N 1
ATOM 2039 C CA . GLY A 1 262 ? -7.564 19.519 5.095 1.00 57.00 262 GLY A CA 1
ATOM 2040 C C . GLY A 1 262 ? -8.552 18.416 5.495 1.00 57.00 262 GLY A C 1
ATOM 2041 O O . GLY A 1 262 ? -8.744 18.187 6.686 1.00 57.00 262 GLY A O 1
ATOM 2042 N N . ASP A 1 263 ? -9.127 17.711 4.518 1.00 75.00 263 ASP A N 1
ATOM 2043 C CA . ASP A 1 263 ? -9.938 16.525 4.747 1.00 75.00 263 ASP A CA 1
ATOM 2044 C C . ASP A 1 263 ? -9.063 15.393 5.297 1.00 75.00 263 ASP A C 1
ATOM 2046 O O . ASP A 1 263 ? -7.914 15.191 4.885 1.00 75.00 263 ASP A O 1
ATOM 2050 N N . GLN A 1 264 ? -9.595 14.678 6.274 1.00 86.12 264 GLN A N 1
ATOM 2051 C CA . GLN A 1 264 ? -8.917 13.576 6.935 1.00 86.12 264 GLN A CA 1
ATOM 2052 C C . GLN A 1 264 ? -9.644 12.284 6.586 1.00 86.12 264 GLN A C 1
ATOM 2054 O O . GLN A 1 264 ? -10.863 12.247 6.436 1.00 86.12 264 GLN A O 1
ATOM 2059 N N . SER A 1 265 ? -8.883 11.209 6.438 1.00 89.44 265 SER A N 1
ATOM 2060 C CA . SER A 1 265 ? -9.416 9.882 6.164 1.00 89.44 265 SER A CA 1
ATOM 2061 C C . SER A 1 265 ? -9.046 8.932 7.290 1.00 89.44 265 SER A C 1
ATOM 2063 O O . SER A 1 265 ? -7.912 8.946 7.771 1.00 89.44 265 SER A O 1
ATOM 2065 N N . ALA A 1 266 ? -10.001 8.101 7.694 1.00 91.88 266 ALA A N 1
ATOM 2066 C CA . ALA A 1 266 ? -9.736 6.938 8.522 1.00 91.88 266 ALA A CA 1
ATOM 2067 C C . ALA A 1 266 ? -9.169 5.834 7.629 1.00 91.88 266 ALA A C 1
ATOM 2069 O O . ALA A 1 266 ? -9.789 5.471 6.629 1.00 91.88 266 ALA A O 1
ATOM 2070 N N . VAL A 1 267 ? -7.995 5.318 7.979 1.00 92.94 267 VAL A N 1
ATOM 2071 C CA . VAL A 1 267 ? -7.258 4.330 7.190 1.00 92.94 267 VAL A CA 1
ATOM 2072 C C . VAL A 1 267 ? -6.922 3.134 8.068 1.00 92.94 267 VAL A C 1
ATOM 2074 O O . VAL A 1 267 ? -6.270 3.295 9.097 1.00 92.94 267 VAL A O 1
ATOM 2077 N N . VAL A 1 268 ? -7.319 1.938 7.644 1.00 94.31 268 VAL A N 1
ATOM 2078 C CA . VAL A 1 268 ? -6.831 0.673 8.205 1.00 94.31 268 VAL A CA 1
ATOM 2079 C C . VAL A 1 268 ? -5.410 0.451 7.674 1.00 94.31 268 VAL A C 1
ATOM 2081 O O . VAL A 1 268 ? -5.247 0.390 6.448 1.00 94.31 268 VAL A O 1
ATOM 2084 N N . PRO A 1 269 ? -4.378 0.354 8.535 1.00 92.69 269 PRO A N 1
ATOM 2085 C CA . PRO A 1 269 ? -3.020 0.036 8.099 1.00 92.69 269 PRO A CA 1
ATOM 2086 C C . PRO A 1 269 ? -2.978 -1.304 7.353 1.00 92.69 269 PRO A C 1
ATOM 2088 O O . PRO A 1 269 ? -3.698 -2.235 7.703 1.00 92.69 269 PRO A O 1
ATOM 2091 N N . GLY A 1 270 ? -2.160 -1.419 6.310 1.00 89.00 270 GLY A N 1
ATOM 2092 C CA . GLY A 1 270 ? -2.213 -2.541 5.366 1.00 89.00 270 GLY A CA 1
ATOM 2093 C C . GLY A 1 270 ? -1.861 -3.894 5.974 1.00 89.00 270 GLY A C 1
ATOM 2094 O O . GLY A 1 270 ? -2.396 -4.915 5.557 1.00 89.00 270 GLY A O 1
ATOM 2095 N N . ASP A 1 271 ? -0.999 -3.904 6.984 1.00 88.81 271 ASP A N 1
ATOM 2096 C CA . ASP A 1 271 ? -0.641 -5.086 7.765 1.00 88.81 271 ASP A CA 1
ATOM 2097 C C . ASP A 1 271 ? -1.769 -5.528 8.711 1.00 88.81 271 ASP A C 1
ATOM 2099 O O . ASP A 1 271 ? -2.007 -6.726 8.858 1.00 88.81 271 ASP A O 1
ATOM 2103 N N . VAL A 1 272 ? -2.528 -4.580 9.268 1.00 91.50 272 VAL A N 1
ATOM 2104 C CA . VAL A 1 272 ? -3.766 -4.869 10.014 1.00 91.50 272 VAL A CA 1
ATOM 2105 C C . VAL A 1 272 ? -4.860 -5.361 9.074 1.00 91.50 272 VAL A C 1
ATOM 2107 O O . VAL A 1 272 ? -5.519 -6.357 9.351 1.00 91.50 272 VAL A O 1
ATOM 2110 N N . LEU A 1 273 ? -5.028 -4.705 7.924 1.00 90.38 273 LEU A N 1
ATOM 2111 C CA . LEU A 1 273 ? -5.994 -5.102 6.904 1.00 90.38 273 LEU A CA 1
ATOM 2112 C C . LEU A 1 273 ? -5.729 -6.530 6.415 1.00 90.38 273 LEU A C 1
ATOM 2114 O O . LEU A 1 273 ? -6.671 -7.297 6.234 1.00 90.38 273 LEU A O 1
ATOM 2118 N N . ALA A 1 274 ? -4.456 -6.888 6.237 1.00 87.69 274 ALA A N 1
ATOM 2119 C CA . ALA A 1 274 ? -4.058 -8.233 5.855 1.00 87.69 274 ALA A CA 1
ATOM 2120 C C . ALA A 1 274 ? -4.435 -9.272 6.925 1.00 87.69 274 ALA A C 1
ATOM 2122 O O . ALA A 1 274 ? -5.004 -10.316 6.606 1.00 87.69 274 ALA A O 1
ATOM 2123 N N . ALA A 1 275 ? -4.182 -8.966 8.202 1.00 89.12 275 ALA A N 1
ATOM 2124 C CA . ALA A 1 275 ? -4.551 -9.843 9.310 1.00 89.12 275 ALA A CA 1
ATOM 2125 C C . ALA A 1 275 ? -6.072 -10.013 9.443 1.00 89.12 275 ALA A C 1
ATOM 2127 O O . ALA A 1 275 ? -6.546 -11.132 9.610 1.00 89.12 275 ALA A O 1
ATOM 2128 N N . LEU A 1 276 ? -6.835 -8.924 9.297 1.00 88.38 276 LEU A N 1
ATOM 2129 C CA . LEU A 1 276 ? -8.301 -8.930 9.358 1.00 88.38 276 LEU A CA 1
ATOM 213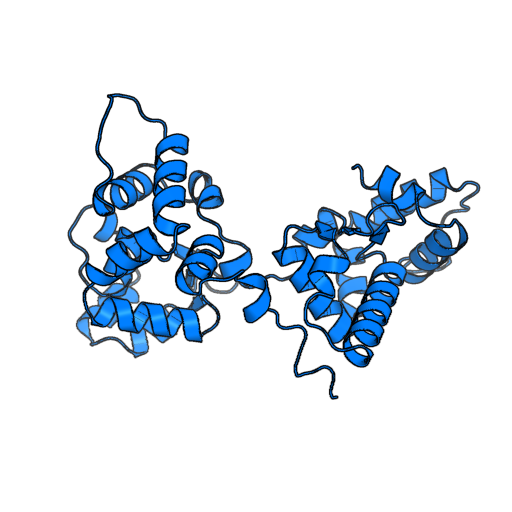0 C C . LEU A 1 276 ? -8.949 -9.733 8.221 1.00 88.38 276 LEU A C 1
ATOM 2132 O O . LEU A 1 276 ? -10.051 -10.246 8.390 1.00 88.38 276 LEU A O 1
ATOM 2136 N N . ARG A 1 277 ? -8.287 -9.834 7.063 1.00 83.75 277 ARG A N 1
ATOM 2137 C CA . ARG A 1 277 ? -8.796 -10.564 5.891 1.00 83.75 277 ARG A CA 1
ATOM 2138 C C . ARG A 1 277 ? -8.237 -11.978 5.739 1.00 83.75 277 ARG A C 1
ATOM 2140 O O . ARG A 1 277 ? -8.719 -12.718 4.890 1.00 83.75 277 ARG A O 1
ATOM 2147 N N . GLY A 1 278 ? -7.229 -12.356 6.527 1.00 77.94 278 GLY A N 1
ATOM 2148 C CA . GLY A 1 278 ? -6.566 -13.658 6.406 1.00 77.94 278 GLY A CA 1
ATOM 2149 C C . GLY A 1 278 ? -5.704 -13.806 5.144 1.00 77.94 278 GLY A C 1
ATOM 2150 O O . GLY A 1 278 ? -5.474 -14.924 4.692 1.00 77.94 278 GLY A O 1
ATOM 2151 N N . GLY A 1 279 ? -5.229 -12.700 4.562 1.00 71.56 279 GLY A N 1
ATOM 2152 C CA . GLY A 1 279 ? -4.462 -12.704 3.313 1.00 71.56 279 GLY A CA 1
ATOM 2153 C C . GLY A 1 279 ? -3.789 -11.358 3.009 1.00 71.56 279 GLY A C 1
ATOM 2154 O O . GLY A 1 279 ? -4.067 -10.362 3.670 1.00 71.56 279 GLY A O 1
ATOM 2155 N N . PRO A 1 280 ? -2.867 -11.286 2.035 1.00 71.81 280 PRO A N 1
ATOM 2156 C CA . PRO A 1 280 ? -2.139 -10.057 1.718 1.00 71.81 280 PRO A CA 1
ATOM 2157 C C . PRO A 1 280 ? -3.062 -8.950 1.178 1.00 71.81 280 PRO A C 1
ATOM 2159 O O . PRO A 1 280 ? -3.640 -9.073 0.103 1.00 71.81 280 PRO A O 1
ATOM 2162 N N . ALA A 1 281 ? -3.111 -7.803 1.868 1.00 67.81 281 ALA A N 1
ATOM 2163 C CA . ALA A 1 281 ? -3.965 -6.661 1.506 1.00 67.81 281 ALA A CA 1
ATOM 2164 C C . ALA A 1 281 ? -3.764 -6.143 0.066 1.00 67.81 281 ALA A C 1
ATOM 2166 O O . ALA A 1 281 ? -4.689 -5.605 -0.543 1.00 67.81 281 ALA A O 1
ATOM 2167 N N . ALA A 1 282 ? -2.557 -6.297 -0.487 1.00 63.78 282 ALA A N 1
ATOM 2168 C CA . ALA A 1 282 ? -2.241 -5.880 -1.850 1.00 63.78 282 ALA A CA 1
ATOM 2169 C C . ALA A 1 282 ? -3.045 -6.646 -2.912 1.00 63.78 282 ALA A C 1
ATOM 2171 O O . ALA A 1 282 ? -3.352 -6.077 -3.960 1.00 63.78 282 ALA A O 1
ATOM 2172 N N . ASP A 1 283 ? -3.383 -7.910 -2.650 1.00 67.81 283 ASP A N 1
ATOM 2173 C CA . ASP A 1 283 ? -3.980 -8.775 -3.664 1.00 67.81 283 ASP A CA 1
ATOM 2174 C C . ASP A 1 283 ? -5.459 -8.440 -3.907 1.00 67.81 283 ASP A C 1
ATOM 2176 O O . ASP A 1 283 ? -5.904 -8.516 -5.054 1.00 67.81 283 ASP A O 1
ATOM 2180 N N . ASP A 1 284 ? -6.154 -7.945 -2.879 1.00 67.19 284 ASP A N 1
ATOM 2181 C CA . ASP A 1 284 ? -7.548 -7.493 -2.956 1.00 67.19 284 ASP A CA 1
ATOM 2182 C C . ASP A 1 284 ? -7.697 -6.024 -3.362 1.00 67.19 284 ASP A C 1
ATOM 2184 O O . ASP A 1 284 ? -8.632 -5.660 -4.072 1.00 67.19 284 ASP A O 1
ATOM 2188 N N . LEU A 1 285 ? -6.824 -5.146 -2.851 1.00 68.81 285 LEU A N 1
ATOM 2189 C CA . LEU A 1 285 ? -6.925 -3.703 -3.099 1.00 68.81 285 LEU A CA 1
ATOM 2190 C C . LEU A 1 285 ? -6.457 -3.323 -4.503 1.00 68.81 285 LEU A C 1
ATOM 2192 O O . LEU A 1 285 ? -6.846 -2.281 -5.029 1.00 68.81 285 LEU A O 1
ATOM 2196 N N . VAL A 1 286 ? -5.606 -4.158 -5.100 1.00 69.06 286 VAL A N 1
ATOM 2197 C CA . VAL A 1 286 ? -5.084 -3.978 -6.454 1.00 69.06 286 VAL A CA 1
ATOM 2198 C C . VAL A 1 286 ? -5.174 -5.321 -7.184 1.00 69.06 286 VAL A C 1
ATOM 2200 O O . VAL A 1 286 ? -4.157 -5.996 -7.411 1.00 69.06 286 VAL A O 1
ATOM 2203 N N . PRO A 1 287 ? -6.398 -5.754 -7.526 1.00 65.00 287 PRO A N 1
ATOM 2204 C CA . PRO A 1 287 ? -6.586 -7.046 -8.148 1.00 65.00 287 PRO A CA 1
ATOM 2205 C C . PRO A 1 287 ? -6.112 -6.984 -9.610 1.00 65.00 287 PRO A C 1
ATOM 2207 O O . PRO A 1 287 ? -6.286 -5.980 -10.312 1.00 65.00 287 PRO A O 1
ATOM 2210 N N . LEU A 1 288 ? -5.447 -8.052 -10.065 1.00 65.88 288 LEU A N 1
ATOM 2211 C CA . LEU A 1 288 ? -4.989 -8.169 -11.457 1.00 65.88 288 LEU A CA 1
ATOM 2212 C C . LEU A 1 288 ? -6.176 -8.435 -12.403 1.00 65.88 288 LEU A C 1
ATOM 2214 O O . LEU A 1 288 ? -6.253 -7.851 -13.482 1.00 65.88 288 LEU A O 1
ATOM 2218 N N . GLU A 1 289 ? -7.149 -9.219 -11.946 1.00 63.31 289 GLU A N 1
ATOM 2219 C CA . GLU A 1 289 ? -8.430 -9.516 -12.601 1.00 63.31 289 GLU A CA 1
ATOM 2220 C C . GLU A 1 289 ? -9.579 -8.765 -11.895 1.00 63.31 289 GLU A C 1
ATOM 2222 O O . GLU A 1 289 ? -9.381 -8.320 -10.768 1.00 63.31 289 GLU A O 1
ATOM 2227 N N . PRO A 1 290 ? -10.772 -8.541 -12.487 1.00 48.78 290 PRO A N 1
ATOM 2228 C CA . PRO A 1 290 ? -11.318 -9.066 -13.748 1.00 48.78 290 PRO A CA 1
ATOM 2229 C C . PRO A 1 290 ? -11.123 -8.173 -14.987 1.00 48.78 290 PRO A C 1
ATOM 2231 O O . PRO A 1 290 ? -11.473 -8.568 -16.096 1.00 48.78 290 PRO A O 1
ATOM 2234 N N . ALA A 1 291 ? -10.557 -6.970 -14.854 1.00 49.69 291 ALA A N 1
ATOM 2235 C CA . ALA A 1 291 ? -10.610 -5.968 -15.934 1.00 49.69 291 ALA A CA 1
ATOM 2236 C C . ALA A 1 291 ? -9.548 -6.106 -17.052 1.00 49.69 291 ALA A C 1
ATOM 2238 O O . ALA A 1 291 ? -9.299 -5.148 -17.776 1.00 49.69 291 ALA A O 1
ATOM 2239 N N . TRP A 1 292 ? -8.929 -7.278 -17.227 1.00 51.88 292 TRP A N 1
ATOM 2240 C CA . TRP A 1 292 ? -8.159 -7.594 -18.446 1.00 51.88 292 TRP A CA 1
ATOM 2241 C C . TRP A 1 292 ? -9.053 -7.996 -19.631 1.00 51.88 292 TRP A C 1
ATOM 2243 O O . TRP A 1 292 ? -8.558 -8.472 -20.648 1.00 51.88 292 TRP A O 1
ATOM 2253 N N . THR A 1 293 ? -10.368 -7.856 -19.473 1.00 40.41 293 THR A N 1
ATOM 2254 C CA . THR A 1 293 ? -11.422 -8.217 -20.428 1.00 40.41 293 THR A CA 1
ATOM 2255 C C . THR A 1 293 ? -11.942 -7.037 -21.260 1.00 40.41 293 THR A C 1
ATOM 2257 O O . THR A 1 293 ? -12.982 -7.178 -21.895 1.00 40.41 293 THR A O 1
ATOM 2260 N N . LEU A 1 294 ? -11.241 -5.897 -21.279 1.00 35.66 294 LEU A N 1
ATOM 2261 C CA . LEU A 1 294 ? -11.584 -4.748 -22.130 1.00 35.66 294 LEU A CA 1
ATOM 2262 C C . LEU A 1 294 ? -10.806 -4.765 -23.446 1.00 35.66 294 LEU A C 1
ATOM 2264 O O . LEU A 1 294 ? -9.563 -4.904 -23.380 1.00 35.66 294 LEU A O 1
#

Foldseek 3Di:
DDQLVLQLQDDLVLLVLLCVLLDPDPVRDPPQDDSSSSSVVVVVLLLDLVSLVVLLVVADPLLLLLLQLCLLVVQKDFLCVVCPPPDPVLNVSSVVSLVSCSSNVQWGWHDDDTTMIGGDPSSSVSRDYDPQSVFALQVVLVVPDQLLLVLLLVLLVPDPPDDDDDSNNSSVVLLVQLLALVNVVVVLVPADPQLNVLCVVCVVVLQKDWLQVVLVPDDPVVSCCSPPPPVDLCLSVHPQDDSLSSCSSNVQWDWDQDPPDRIIMTGGHQSSSQSNVVHRSSCVSSPSDDPVPD

Radius of gyration: 22.52 Å; chains: 1; bounding box: 56×41×63 Å